Protein AF-0000000087537650 (afdb_homodimer)

Sequence (304 aa):
MKKISEYLFLWGIGGWIYYTLEILFRGFSHWSMFVLGGICMMFFSYQGQQVHWQDDFLLQVFRCSIFVTAAEFITGIIVNKWFALHVWDYSCMPFQLFGQICLPYTMLFTCLCAAGIYLSANILYLLYDEEKPQFLKKSILLNSKYKCYNEMMKKISEYLFLWGIGGWIYYTLEILFRGFSHWSMFVLGGICMMFFSYQGQQVHWQDDFLLQVFRCSIFVTAAEFITGIIVNKWFALHVWDYSCMPFQLFGQICLPYTMLFTCLCAAGIYLSANILYLLYDEEKPQFLKKSILLNSKYKCYNEM

Foldseek 3Di:
DLVVVLLVVQLQVQLVVQQVVCCVPVVHADSVSSNLSSVLLSVLLVVCVVVLLPDALVVSLVVSLVVSQVSQQVSCCVVCPVVVPCRDAQPVPPCDDNRRDHDVVSVVVSVVSSVSNVVSQVCCCPPVVGRHRDNPPVVVVVVVVVVVVVVD/DLVVVLLVVQLQVQLVVQQVVCCVPVVHADSVSSNLSSVLLSVLLVVCVVVLLPDALVVSLVVSLVVSQVSQQVSCCVVCPVVVPCRDAQPVPPCDDNRRDHDVVSVVVSVVSSVSNVVSQVCCCPPVVGRHRDNPDVVVVVVVVVVVVVVD

Structure (mmCIF, N/CA/C/O backbone):
data_AF-0000000087537650-model_v1
#
loop_
_entity.id
_entity.type
_entity.pdbx_description
1 polymer 'Predicted membrane protein'
#
loop_
_atom_site.group_PDB
_atom_site.id
_atom_site.type_symbol
_atom_site.label_atom_id
_atom_site.label_alt_id
_atom_site.label_comp_id
_atom_site.label_asym_id
_atom_site.label_entity_id
_atom_site.label_seq_id
_atom_site.pdbx_PDB_ins_code
_atom_site.Cartn_x
_atom_site.Cartn_y
_atom_site.Cartn_z
_atom_site.occupancy
_atom_site.B_iso_or_equiv
_atom_site.auth_seq_id
_atom_site.auth_comp_id
_atom_site.auth_asym_id
_atom_site.auth_atom_id
_atom_site.pdbx_PDB_model_num
ATOM 1 N N . MET A 1 1 ? -0.737 -27.344 5.203 1 55.16 1 MET A N 1
ATOM 2 C CA . MET A 1 1 ? 0.635 -27.406 5.699 1 55.16 1 MET A CA 1
ATOM 3 C C . MET A 1 1 ? 1.63 -27.094 4.59 1 55.16 1 MET A C 1
ATOM 5 O O . MET A 1 1 ? 2.582 -26.344 4.805 1 55.16 1 MET A O 1
ATOM 9 N N . LYS A 1 2 ? 1.318 -27.5 3.396 1 71.44 2 LYS A N 1
ATOM 10 C CA . LYS A 1 2 ? 2.234 -27.312 2.273 1 71.44 2 LYS A CA 1
ATOM 11 C C . LYS A 1 2 ? 2.258 -25.859 1.81 1 71.44 2 LYS A C 1
ATOM 13 O O . LYS A 1 2 ? 3.326 -25.297 1.547 1 71.44 2 LYS A O 1
ATOM 18 N N . LYS A 1 3 ? 1.171 -25.188 2.072 1 81.12 3 LYS A N 1
ATOM 19 C CA . LYS A 1 3 ? 1.066 -23.828 1.58 1 81.12 3 LYS A CA 1
ATOM 20 C C . LYS A 1 3 ? 1.827 -22.859 2.48 1 81.12 3 LYS A C 1
ATOM 22 O O . LYS A 1 3 ? 2.477 -21.922 1.996 1 81.12 3 LYS A O 1
ATOM 27 N N . ILE A 1 4 ? 1.845 -23.172 3.748 1 85.12 4 ILE A N 1
ATOM 28 C CA . ILE A 1 4 ? 2.535 -22.312 4.703 1 85.12 4 ILE A CA 1
ATOM 29 C C . ILE A 1 4 ? 4.043 -22.422 4.5 1 85.12 4 ILE A C 1
ATOM 31 O O . ILE A 1 4 ? 4.754 -21.406 4.512 1 85.12 4 ILE A O 1
ATOM 35 N N . SER A 1 5 ? 4.488 -23.609 4.305 1 89.62 5 SER A N 1
ATOM 36 C CA . SER A 1 5 ? 5.906 -23.828 4.055 1 89.62 5 SER A CA 1
ATOM 37 C C . SER A 1 5 ? 6.352 -23.141 2.768 1 89.62 5 SER A C 1
ATOM 39 O O . SER A 1 5 ? 7.434 -22.562 2.711 1 89.62 5 SER A O 1
ATOM 41 N N . GLU A 1 6 ? 5.531 -23.172 1.791 1 91.25 6 GLU A N 1
ATOM 42 C CA . GLU A 1 6 ? 5.816 -22.531 0.511 1 91.25 6 GLU A CA 1
ATOM 43 C C . GLU A 1 6 ? 5.961 -21.01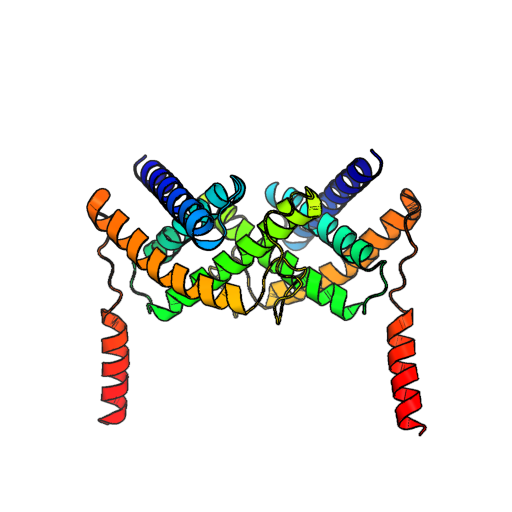6 0.672 1 91.25 6 GLU A C 1
ATOM 45 O O . GLU A 1 6 ? 6.922 -20.438 0.174 1 91.25 6 GLU A O 1
ATOM 50 N N . TYR A 1 7 ? 5.078 -20.484 1.446 1 90.31 7 TYR A N 1
ATOM 51 C CA . TYR A 1 7 ? 5.078 -19.031 1.592 1 90.31 7 TYR A CA 1
ATOM 52 C C . TYR A 1 7 ? 6.223 -18.562 2.486 1 90.31 7 TYR A C 1
ATOM 54 O O . TYR A 1 7 ? 6.836 -17.531 2.236 1 90.31 7 TYR A O 1
ATOM 62 N N . LEU A 1 8 ? 6.496 -19.375 3.449 1 93.31 8 LEU A N 1
ATOM 63 C CA . LEU A 1 8 ? 7.609 -19.031 4.328 1 93.31 8 LEU A CA 1
ATOM 64 C C . LEU A 1 8 ? 8.938 -19.109 3.582 1 93.31 8 LEU A C 1
ATOM 66 O O . LEU A 1 8 ? 9.812 -18.266 3.768 1 93.31 8 LEU A O 1
ATOM 70 N N . PHE A 1 9 ? 9.031 -20.125 2.801 1 96.25 9 PHE A N 1
ATOM 71 C CA . PHE A 1 9 ? 10.234 -20.281 1.998 1 96.25 9 PHE A CA 1
ATOM 72 C C . PHE A 1 9 ? 10.391 -19.141 1.013 1 96.25 9 PHE A C 1
ATOM 74 O O . PHE A 1 9 ? 11.469 -18.547 0.892 1 96.25 9 PHE A O 1
ATOM 81 N N . LEU A 1 10 ? 9.367 -18.781 0.365 1 96.69 10 LEU A N 1
ATOM 82 C CA . LEU A 1 10 ? 9.391 -17.688 -0.6 1 96.69 10 LEU A CA 1
ATOM 83 C C . LEU A 1 10 ? 9.672 -16.359 0.093 1 96.69 10 LEU A C 1
ATOM 85 O O . LEU A 1 10 ? 10.398 -15.516 -0.443 1 96.69 10 LEU A O 1
ATOM 89 N N . TRP A 1 11 ? 9.094 -16.219 1.253 1 97.56 11 TRP A N 1
ATOM 90 C CA . TRP A 1 11 ? 9.344 -15 2.025 1 97.56 11 TRP A CA 1
ATOM 91 C C . TRP A 1 11 ? 10.828 -14.867 2.363 1 97.56 11 TRP A C 1
ATOM 93 O O . TRP A 1 11 ? 11.414 -13.797 2.191 1 97.56 11 TRP A O 1
ATOM 103 N N . GLY A 1 12 ? 11.398 -15.953 2.758 1 98 12 GLY A N 1
ATOM 104 C CA . GLY A 1 12 ? 12.812 -15.953 3.088 1 98 12 GLY A CA 1
ATOM 105 C C . GLY A 1 12 ? 13.703 -15.672 1.894 1 98 12 GLY A C 1
ATOM 106 O O . GLY A 1 12 ? 14.609 -14.844 1.972 1 98 12 GLY A O 1
ATOM 107 N N . ILE A 1 13 ? 13.453 -16.266 0.805 1 97.69 13 ILE A N 1
ATOM 108 C CA . ILE A 1 13 ? 14.258 -16.109 -0.399 1 97.69 13 ILE A CA 1
ATOM 109 C C . ILE A 1 13 ? 14.109 -14.688 -0.948 1 97.69 13 ILE A C 1
ATOM 111 O O . ILE A 1 13 ? 15.102 -14.039 -1.291 1 97.69 13 ILE A O 1
ATOM 115 N N . GLY A 1 14 ? 12.891 -14.266 -1.013 1 98.31 14 GLY A N 1
ATOM 116 C CA . GLY A 1 14 ? 12.656 -12.914 -1.494 1 98.31 14 GLY A CA 1
ATOM 117 C C . GLY A 1 14 ? 13.312 -11.852 -0.639 1 98.31 14 GLY A C 1
ATOM 118 O O . GLY A 1 14 ? 13.906 -10.906 -1.163 1 98.31 14 GLY A O 1
ATOM 119 N N . GLY A 1 15 ? 13.141 -12.016 0.672 1 98.62 15 GLY A N 1
ATOM 120 C CA . GLY A 1 15 ? 13.805 -11.102 1.584 1 98.62 15 GLY A CA 1
ATOM 121 C C . GLY A 1 15 ? 15.32 -11.094 1.437 1 98.62 15 GLY A C 1
ATOM 122 O O . GLY A 1 15 ? 15.938 -10.031 1.382 1 98.62 15 GLY A O 1
ATOM 123 N N . TRP A 1 16 ? 15.867 -12.289 1.316 1 98.44 16 TRP A N 1
ATOM 124 C CA . TRP A 1 16 ? 17.312 -12.422 1.186 1 98.44 16 TRP A CA 1
ATOM 125 C C . TRP A 1 16 ? 17.812 -11.781 -0.104 1 98.44 16 TRP A C 1
ATOM 127 O O . TRP A 1 16 ? 18.812 -11.055 -0.099 1 98.44 16 TRP A O 1
ATOM 137 N N . ILE A 1 17 ? 17.156 -12.008 -1.123 1 98.06 17 ILE A N 1
ATOM 138 C CA . ILE A 1 17 ? 17.547 -11.469 -2.42 1 98.06 17 ILE A CA 1
ATOM 139 C C . ILE A 1 17 ? 17.484 -9.945 -2.385 1 98.06 17 ILE A C 1
ATOM 141 O O . ILE A 1 17 ? 18.438 -9.266 -2.775 1 98.06 17 ILE A O 1
ATOM 145 N N . TYR A 1 18 ? 16.391 -9.445 -1.894 1 98.25 18 TYR A N 1
ATOM 146 C CA . TYR A 1 18 ? 16.234 -7.996 -1.898 1 98.25 18 TYR A CA 1
ATOM 147 C C . TYR A 1 18 ? 17.266 -7.332 -0.982 1 98.25 18 TYR A C 1
ATOM 149 O O . TYR A 1 18 ? 17.859 -6.316 -1.342 1 98.25 18 TYR A O 1
ATOM 157 N N . TYR A 1 19 ? 17.438 -7.906 0.149 1 98.19 19 TYR A N 1
ATOM 158 C CA . TYR A 1 19 ? 18.422 -7.41 1.101 1 98.19 19 TYR A CA 1
ATOM 159 C C . TYR A 1 19 ? 19.812 -7.402 0.485 1 98.19 19 TYR A C 1
ATOM 161 O O . TYR A 1 19 ? 20.547 -6.414 0.602 1 98.19 19 TYR A O 1
ATOM 169 N N . THR A 1 20 ? 20.203 -8.398 -0.193 1 98 20 THR A N 1
ATOM 170 C CA . THR A 1 20 ? 21.5 -8.523 -0.838 1 98 20 THR A CA 1
ATOM 171 C C . THR A 1 20 ? 21.641 -7.52 -1.981 1 98 20 THR A C 1
ATOM 173 O O . THR A 1 20 ? 22.688 -6.906 -2.152 1 98 20 THR A O 1
ATOM 176 N N . LEU A 1 21 ? 20.578 -7.387 -2.754 1 96.94 21 LEU A N 1
ATOM 177 C CA . LEU A 1 21 ? 20.609 -6.41 -3.838 1 96.94 21 LEU A CA 1
ATOM 178 C C . LEU A 1 21 ? 20.875 -5.008 -3.303 1 96.94 21 LEU A C 1
ATOM 180 O O . LEU A 1 21 ? 21.609 -4.234 -3.914 1 96.94 21 LEU A O 1
ATOM 184 N N . GLU A 1 22 ? 20.234 -4.723 -2.174 1 96.88 22 GLU A N 1
ATOM 185 C CA . GLU A 1 22 ? 20.453 -3.418 -1.563 1 96.88 22 GLU A CA 1
ATOM 186 C C . GLU A 1 22 ? 21.922 -3.238 -1.16 1 96.88 22 GLU A C 1
ATOM 188 O O . GLU A 1 22 ? 22.516 -2.186 -1.405 1 96.88 22 GLU A O 1
ATOM 193 N N . ILE A 1 23 ? 22.5 -4.223 -0.6 1 97 23 ILE A N 1
ATOM 194 C CA . ILE A 1 23 ? 23.891 -4.16 -0.164 1 97 23 ILE A CA 1
ATOM 195 C C . ILE A 1 23 ? 24.812 -3.998 -1.377 1 97 23 ILE A C 1
ATOM 197 O O . ILE A 1 23 ? 25.75 -3.207 -1.347 1 97 23 ILE A O 1
ATOM 201 N N . LEU A 1 24 ? 24.547 -4.629 -2.381 1 96.06 24 LEU A N 1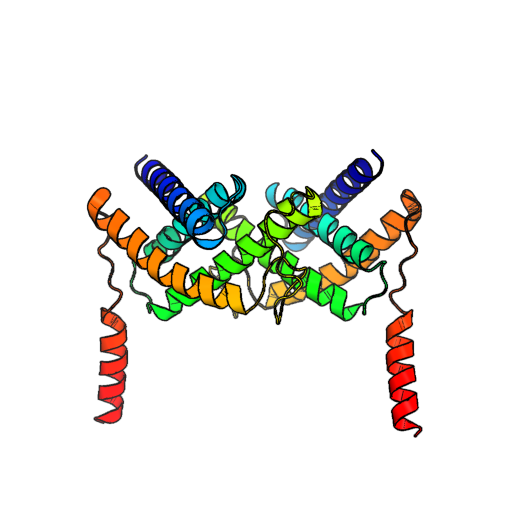
ATOM 202 C CA . LEU A 1 24 ? 25.375 -4.605 -3.578 1 96.06 24 LEU A CA 1
ATOM 203 C C . LEU A 1 24 ? 25.312 -3.25 -4.27 1 96.06 24 LEU A C 1
ATOM 205 O O . LEU A 1 24 ? 26.312 -2.746 -4.77 1 96.06 24 LEU A O 1
ATOM 209 N N . PHE A 1 25 ? 24.125 -2.629 -4.234 1 93.12 25 PHE A N 1
ATOM 210 C CA . PHE A 1 25 ? 23.938 -1.427 -5.039 1 93.12 25 PHE A CA 1
ATOM 211 C C . PHE A 1 25 ? 24.094 -0.174 -4.188 1 93.12 25 PHE A C 1
ATOM 213 O O . PHE A 1 25 ? 24.5 0.874 -4.684 1 93.12 25 PHE A O 1
ATOM 220 N N . ARG A 1 26 ? 23.75 -0.27 -2.891 1 91.31 26 ARG A N 1
ATOM 221 C CA . ARG A 1 26 ? 23.75 0.921 -2.049 1 91.31 26 ARG A CA 1
ATOM 222 C C . ARG A 1 26 ? 24.781 0.798 -0.934 1 91.31 26 ARG A C 1
ATOM 224 O O . ARG A 1 26 ? 25.125 1.79 -0.286 1 91.31 26 ARG A O 1
ATOM 231 N N . GLY A 1 27 ? 25.312 -0.41 -0.706 1 94.5 27 GLY A N 1
ATOM 232 C CA . GLY A 1 27 ? 26.328 -0.629 0.299 1 94.5 27 GLY A CA 1
ATOM 233 C C . GLY A 1 27 ? 25.766 -0.928 1.675 1 94.5 27 GLY A C 1
ATOM 234 O O . GLY A 1 27 ? 26.516 -1.259 2.6 1 94.5 27 GLY A O 1
ATOM 235 N N . PHE A 1 28 ? 24.484 -0.712 1.827 1 95.88 28 PHE A N 1
ATOM 236 C CA . PHE A 1 28 ? 23.844 -0.99 3.111 1 95.88 28 PHE A CA 1
ATOM 237 C C . PHE A 1 28 ? 22.375 -1.37 2.926 1 95.88 28 PHE A C 1
ATOM 239 O O . PHE A 1 28 ? 21.812 -1.151 1.855 1 95.88 28 PHE A O 1
ATOM 246 N N . SER A 1 29 ? 21.859 -2.064 3.992 1 96.12 29 SER A N 1
ATOM 247 C CA . SER A 1 29 ? 20.422 -2.338 4.016 1 96.12 29 SER A CA 1
ATOM 248 C C . SER A 1 29 ? 19.891 -2.377 5.445 1 96.12 29 SER A C 1
ATOM 250 O O . SER A 1 29 ? 20.656 -2.236 6.402 1 96.12 29 SER A O 1
ATOM 252 N N . HIS A 1 30 ? 18.641 -2.316 5.539 1 97.81 30 HIS A N 1
ATOM 253 C CA . HIS A 1 30 ? 17.922 -2.41 6.805 1 97.81 30 HIS A CA 1
ATOM 254 C C . HIS A 1 30 ? 17.031 -3.645 6.84 1 97.81 30 HIS A C 1
ATOM 256 O O . HIS A 1 30 ? 16.562 -4.109 5.797 1 97.81 30 HIS A O 1
ATOM 262 N N . TRP A 1 31 ? 16.781 -4.152 8.039 1 97.19 31 TRP A N 1
ATOM 263 C CA . TRP A 1 31 ? 16.031 -5.402 8.164 1 97.19 31 TRP A CA 1
ATOM 264 C C . TRP A 1 31 ? 14.625 -5.258 7.598 1 97.19 31 TRP A C 1
ATOM 266 O O . TRP A 1 31 ? 14.039 -6.227 7.105 1 97.19 31 TRP A O 1
ATOM 276 N N . SER A 1 32 ? 14.078 -4.121 7.57 1 97.81 32 SER A N 1
ATOM 277 C CA . SER A 1 32 ? 12.742 -3.896 7.016 1 97.81 32 SER A CA 1
ATOM 278 C C . SER A 1 32 ? 12.711 -4.203 5.52 1 97.81 32 SER A C 1
ATOM 280 O O . SER A 1 32 ? 11.664 -4.582 4.98 1 97.81 32 SER A O 1
ATOM 282 N N . MET A 1 33 ? 13.828 -4.113 4.875 1 98.19 33 MET A N 1
ATOM 283 C CA . MET A 1 33 ? 13.906 -4.41 3.447 1 98.19 33 MET A CA 1
ATOM 284 C C . MET A 1 33 ? 13.836 -5.914 3.199 1 98.19 33 MET A C 1
ATOM 286 O O . MET A 1 33 ? 13.312 -6.352 2.174 1 98.19 33 MET A O 1
ATOM 290 N N . PHE A 1 34 ? 14.344 -6.668 4.176 1 98.56 34 PHE A N 1
ATOM 291 C CA . PHE A 1 34 ? 14.188 -8.117 4.113 1 98.56 34 PHE A CA 1
ATOM 292 C C . PHE A 1 34 ? 12.719 -8.508 4.184 1 98.56 34 PHE A C 1
ATOM 294 O O . PHE A 1 34 ? 12.242 -9.312 3.379 1 98.56 34 PHE A O 1
ATOM 301 N N . VAL A 1 35 ? 12.023 -7.883 5.074 1 98.44 35 VAL A N 1
ATOM 302 C CA . VAL A 1 35 ? 10.609 -8.18 5.273 1 98.44 35 VAL A CA 1
ATOM 303 C C . VAL A 1 35 ? 9.82 -7.777 4.027 1 98.44 35 VAL A C 1
ATOM 305 O O . VAL A 1 35 ? 9.008 -8.562 3.521 1 98.44 35 VAL A O 1
ATOM 308 N N . LEU A 1 36 ? 10.086 -6.621 3.502 1 98.56 36 LEU A N 1
ATOM 309 C CA . LEU A 1 36 ? 9.383 -6.121 2.328 1 98.56 36 LEU A CA 1
ATOM 310 C C . LEU A 1 36 ? 9.656 -6.996 1.11 1 98.56 36 LEU A C 1
ATOM 312 O O . LEU A 1 36 ? 8.734 -7.348 0.371 1 98.56 36 LEU A O 1
ATOM 316 N N . GLY A 1 37 ? 10.953 -7.32 0.948 1 98.56 37 GLY A N 1
ATOM 317 C CA . GLY A 1 37 ? 11.305 -8.211 -0.149 1 98.56 37 GLY A CA 1
ATOM 318 C C . GLY A 1 37 ? 10.578 -9.539 -0.097 1 98.56 37 GLY A C 1
ATOM 319 O O . GLY A 1 37 ? 1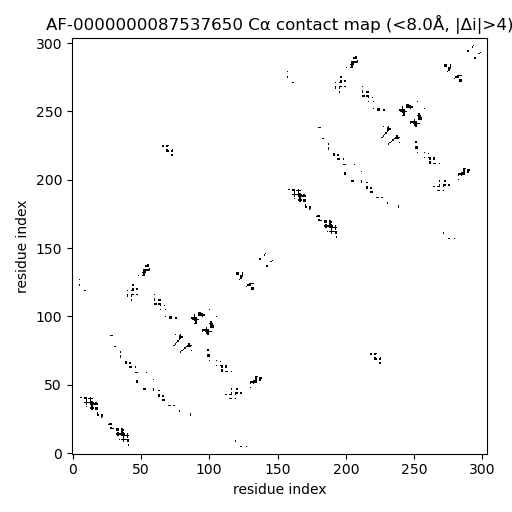0.133 -10.047 -1.126 1 98.56 37 GLY A O 1
ATOM 320 N N . GLY A 1 38 ? 10.477 -10.086 1.066 1 98.62 38 GLY A N 1
ATOM 321 C CA . GLY A 1 38 ? 9.75 -11.336 1.242 1 98.62 38 GLY A CA 1
ATOM 322 C C . GLY A 1 38 ? 8.281 -11.219 0.908 1 98.62 38 GLY A C 1
ATOM 323 O O . GLY A 1 38 ? 7.727 -12.07 0.204 1 98.62 38 GLY A O 1
ATOM 324 N N . ILE A 1 39 ? 7.641 -10.188 1.386 1 98.31 39 ILE A N 1
ATOM 325 C CA . ILE A 1 39 ? 6.223 -9.953 1.137 1 98.31 39 ILE A CA 1
ATOM 326 C C . ILE A 1 39 ? 5.98 -9.812 -0.365 1 98.31 39 ILE A C 1
ATOM 328 O O . ILE A 1 39 ? 4.996 -10.344 -0.891 1 98.31 39 ILE A O 1
ATOM 332 N N . CYS A 1 40 ? 6.871 -9.164 -1.057 1 98.62 40 CYS A N 1
ATOM 333 C CA . CYS A 1 40 ? 6.742 -8.992 -2.5 1 98.62 40 CYS A CA 1
ATOM 334 C C . CYS A 1 40 ? 6.863 -10.328 -3.225 1 98.62 40 CYS A C 1
ATOM 336 O O . CYS A 1 40 ? 6.074 -10.617 -4.121 1 98.62 40 CYS A O 1
ATOM 338 N N . MET A 1 41 ? 7.797 -11.117 -2.766 1 98.56 41 MET A N 1
ATOM 339 C CA . MET A 1 41 ? 7.977 -12.43 -3.381 1 98.56 41 MET A CA 1
ATOM 340 C C . MET A 1 41 ? 6.738 -13.297 -3.18 1 98.56 41 MET A C 1
ATOM 342 O O . MET A 1 41 ? 6.312 -14 -4.098 1 98.56 41 MET A O 1
ATOM 346 N N . MET A 1 42 ? 6.227 -13.188 -2.045 1 97.69 42 MET A N 1
ATOM 347 C CA . MET A 1 42 ? 5 -13.93 -1.768 1 97.69 42 MET A CA 1
ATOM 348 C C . MET A 1 42 ? 3.873 -13.484 -2.695 1 97.69 42 MET A C 1
ATOM 350 O O . MET A 1 42 ? 3.1 -14.312 -3.18 1 97.69 42 MET A O 1
ATOM 354 N N . PHE A 1 43 ? 3.791 -12.234 -2.955 1 98.31 43 PHE A N 1
ATOM 355 C CA . PHE A 1 43 ? 2.738 -11.734 -3.828 1 98.31 43 PHE A CA 1
ATOM 356 C C . PHE A 1 43 ? 2.951 -12.203 -5.262 1 98.31 43 PHE A C 1
ATOM 358 O O . PHE A 1 43 ? 1.987 -12.508 -5.973 1 98.31 43 PHE A O 1
ATOM 365 N N . PHE A 1 44 ? 4.207 -12.234 -5.688 1 98.12 44 PHE A N 1
ATOM 366 C CA . PHE A 1 44 ? 4.496 -12.711 -7.035 1 98.12 44 PHE A CA 1
ATOM 367 C C . PHE A 1 44 ? 3.932 -14.109 -7.242 1 98.12 44 PHE A C 1
ATOM 369 O O . PHE A 1 44 ? 3.256 -14.375 -8.242 1 98.12 44 PHE A O 1
ATOM 376 N N . SER A 1 45 ? 4.254 -14.93 -6.293 1 96.19 45 SER A N 1
ATOM 377 C CA . SER A 1 45 ? 3.803 -16.312 -6.398 1 96.19 45 SER A CA 1
ATOM 378 C C . SER A 1 45 ? 2.285 -16.422 -6.285 1 96.19 45 SER A C 1
ATOM 380 O O . SER A 1 45 ? 1.648 -17.172 -7.027 1 96.19 45 SER A O 1
ATOM 382 N N . TYR A 1 46 ? 1.733 -15.68 -5.406 1 95.19 46 TYR A N 1
ATOM 383 C CA . TYR A 1 46 ? 0.299 -15.742 -5.145 1 95.19 46 TYR A CA 1
ATOM 384 C C . TYR A 1 46 ? -0.496 -15.336 -6.383 1 95.19 46 TYR A C 1
ATOM 386 O O . TYR A 1 46 ? -1.402 -16.062 -6.805 1 95.19 46 TYR A O 1
ATOM 394 N N . GLN A 1 47 ? -0.173 -14.156 -6.93 1 96.12 47 GLN A N 1
ATOM 395 C CA . GLN A 1 47 ? -0.942 -13.656 -8.062 1 96.12 47 GLN A CA 1
ATOM 396 C C . GLN A 1 47 ? -0.804 -14.578 -9.273 1 96.12 47 GLN A C 1
ATOM 398 O O . GLN A 1 47 ? -1.747 -14.742 -10.047 1 96.12 47 GLN A O 1
ATOM 403 N N . GLY A 1 48 ? 0.37 -15.203 -9.461 1 95 48 GLY A N 1
ATOM 404 C CA . GLY A 1 48 ? 0.57 -16.156 -10.539 1 95 48 GLY A CA 1
ATOM 405 C C . GLY A 1 48 ? -0.267 -17.406 -10.391 1 95 48 GLY A C 1
ATOM 406 O O . GLY A 1 48 ? -0.879 -17.875 -11.352 1 95 48 GLY A O 1
ATOM 407 N N . GLN A 1 49 ? -0.268 -17.891 -9.18 1 93.81 49 GLN A N 1
ATOM 408 C CA . GLN A 1 49 ? -1.027 -19.094 -8.906 1 93.81 49 GLN A CA 1
ATOM 409 C C . GLN A 1 49 ? -2.523 -18.859 -9.094 1 93.81 49 GLN A C 1
ATOM 411 O O . GLN A 1 49 ? -3.244 -19.75 -9.547 1 93.81 49 GLN A O 1
ATOM 416 N N . GLN A 1 50 ? -2.963 -17.703 -8.758 1 91.88 50 GLN A N 1
ATOM 417 C CA . GLN A 1 50 ? -4.383 -17.375 -8.867 1 91.88 50 GLN A CA 1
ATOM 418 C C . GLN A 1 50 ? -4.855 -17.453 -10.312 1 91.88 50 GLN A C 1
ATOM 420 O O . GLN A 1 50 ? -6.027 -17.719 -10.578 1 91.88 50 GLN A O 1
ATOM 425 N N . VAL A 1 51 ? -3.992 -17.266 -11.266 1 91.88 51 VAL A N 1
ATOM 426 C CA . VAL A 1 51 ? -4.367 -17.281 -12.672 1 91.88 51 VAL A CA 1
ATOM 427 C C . VAL A 1 51 ? -3.729 -18.484 -13.359 1 91.88 51 VAL A C 1
ATOM 429 O O . VAL A 1 51 ? -3.637 -18.531 -14.594 1 91.88 51 VAL A O 1
ATOM 432 N N . HIS A 1 52 ? -3.271 -19.391 -12.539 1 92.88 52 HIS A N 1
ATOM 433 C CA . HIS A 1 52 ? -2.652 -20.625 -13.016 1 92.88 52 HIS A CA 1
ATOM 434 C C . HIS A 1 52 ? -1.519 -20.328 -13.992 1 92.88 52 HIS A C 1
ATOM 436 O O . HIS A 1 52 ? -1.326 -21.062 -14.961 1 92.88 52 HIS A O 1
ATOM 442 N N . TRP A 1 53 ? -0.918 -19.141 -13.836 1 93 53 TRP A N 1
ATOM 443 C CA . TRP A 1 53 ? 0.219 -18.672 -14.625 1 93 53 TRP A CA 1
ATOM 444 C C . TRP A 1 53 ? -0.153 -18.562 -16.094 1 93 53 TRP A C 1
ATOM 446 O O . TRP A 1 53 ? 0.704 -18.703 -16.969 1 93 53 TRP A O 1
ATOM 456 N N . GLN A 1 54 ? -1.424 -18.25 -16.359 1 92.06 54 GLN A N 1
ATOM 457 C CA . GLN A 1 54 ? -1.894 -18.266 -17.734 1 92.06 54 GLN A CA 1
ATOM 458 C C . GLN A 1 54 ? -2.07 -16.844 -18.281 1 92.06 54 GLN A C 1
ATOM 460 O O . GLN A 1 54 ? -2.176 -16.641 -19.484 1 92.06 54 GLN A O 1
ATOM 465 N N . ASP A 1 55 ? -2.115 -15.883 -17.375 1 93.69 55 ASP A N 1
ATOM 466 C CA . ASP A 1 55 ? -2.26 -14.5 -17.844 1 93.69 55 ASP A CA 1
ATOM 467 C C . ASP A 1 55 ? -1.019 -14.047 -18.609 1 93.69 55 ASP A C 1
ATOM 469 O O . ASP A 1 55 ? 0.07 -14.594 -18.422 1 93.69 55 ASP A O 1
ATOM 473 N N . ASP A 1 56 ? -1.249 -12.992 -19.453 1 94.81 56 ASP A N 1
ATOM 474 C CA . ASP A 1 56 ? -0.123 -12.359 -20.125 1 94.81 56 ASP A CA 1
ATOM 475 C C . ASP A 1 56 ? 0.962 -11.953 -19.125 1 94.81 56 ASP A C 1
ATOM 477 O O . ASP A 1 56 ? 0.661 -11.438 -18.062 1 94.81 56 ASP A O 1
ATOM 481 N N . PHE A 1 57 ? 2.178 -12.266 -19.562 1 95.56 57 PHE A N 1
ATOM 482 C CA . PHE A 1 57 ? 3.301 -12.008 -18.672 1 95.56 57 PHE A CA 1
ATOM 483 C C . PHE A 1 57 ? 3.377 -10.531 -18.312 1 95.56 57 PHE A C 1
ATOM 485 O O . PHE A 1 57 ? 3.605 -10.18 -17.156 1 95.56 57 PHE A O 1
ATOM 492 N N . LEU A 1 58 ? 3.16 -9.68 -19.312 1 96.19 58 LEU A N 1
ATOM 493 C CA . LEU A 1 58 ? 3.24 -8.242 -19.078 1 96.19 58 LEU A CA 1
ATOM 494 C C . LEU A 1 58 ? 2.139 -7.793 -18.125 1 96.19 58 LEU A C 1
ATOM 496 O O . LEU A 1 58 ? 2.338 -6.863 -17.328 1 96.19 58 LEU A O 1
ATOM 500 N N . LEU A 1 59 ? 1.004 -8.438 -18.188 1 95.81 59 LEU A N 1
ATOM 501 C CA . LEU A 1 59 ? -0.084 -8.109 -17.266 1 95.81 59 LEU A CA 1
ATOM 502 C C . LEU A 1 59 ? 0.28 -8.492 -15.844 1 95.81 59 LEU A C 1
ATOM 504 O O . LEU A 1 59 ? -0.037 -7.762 -14.898 1 95.81 59 LEU A O 1
ATOM 508 N N . GLN A 1 60 ? 0.917 -9.633 -15.742 1 96.81 60 GLN A N 1
ATOM 509 C CA . GLN A 1 60 ? 1.363 -10.062 -14.422 1 96.81 60 GLN A CA 1
ATOM 510 C C . GLN A 1 60 ? 2.414 -9.109 -13.859 1 96.81 60 GLN A C 1
ATOM 512 O O . GLN A 1 60 ? 2.389 -8.773 -12.672 1 96.81 60 GLN A O 1
ATOM 517 N N . VAL A 1 61 ? 3.266 -8.656 -14.766 1 98.31 61 VAL A N 1
ATOM 518 C CA . VAL A 1 61 ? 4.293 -7.707 -14.352 1 98.31 61 VAL A CA 1
ATOM 519 C C . VAL A 1 61 ? 3.639 -6.406 -13.891 1 98.31 61 VAL A C 1
ATOM 521 O O . VAL A 1 61 ? 4.035 -5.832 -12.875 1 98.31 61 VAL A O 1
ATOM 524 N N . PHE A 1 62 ? 2.67 -5.996 -14.547 1 97.56 62 PHE A N 1
ATOM 525 C CA . PHE A 1 62 ? 1.965 -4.766 -14.203 1 97.56 62 PHE A CA 1
ATOM 526 C C . PHE A 1 62 ? 1.275 -4.902 -12.844 1 97.56 62 PHE A C 1
ATOM 528 O O . PHE A 1 62 ? 1.353 -3.998 -12.016 1 97.56 62 PHE A O 1
ATOM 535 N N . ARG A 1 63 ? 0.632 -5.992 -12.578 1 96.62 63 ARG A N 1
ATOM 536 C CA . ARG A 1 63 ? -0.031 -6.246 -11.305 1 96.62 63 ARG A CA 1
ATOM 537 C C . ARG A 1 63 ? 0.974 -6.254 -10.156 1 96.62 63 ARG A C 1
ATOM 539 O O . ARG A 1 63 ? 0.727 -5.66 -9.102 1 96.62 63 ARG A O 1
ATOM 546 N N . CYS A 1 64 ? 2.059 -6.871 -10.422 1 98.56 64 CYS A N 1
ATOM 547 C CA . CYS A 1 64 ? 3.088 -6.969 -9.391 1 98.56 64 CYS A CA 1
ATOM 548 C C . CYS A 1 64 ? 3.74 -5.617 -9.141 1 98.56 64 CYS A C 1
ATOM 550 O O . CYS A 1 64 ? 4.078 -5.285 -8.008 1 98.56 64 CYS A O 1
ATOM 552 N N . SER A 1 65 ? 3.883 -4.832 -10.195 1 98.62 65 SER A N 1
ATOM 553 C CA . SER A 1 65 ? 4.465 -3.502 -10.039 1 98.62 65 SER A CA 1
ATOM 554 C C . SER A 1 65 ? 3.584 -2.604 -9.18 1 98.62 65 SER A C 1
ATOM 556 O O . SER A 1 65 ? 4.086 -1.828 -8.367 1 98.62 65 SER A O 1
ATOM 558 N N . ILE A 1 66 ? 2.316 -2.703 -9.375 1 97.94 66 ILE A N 1
ATOM 559 C CA . ILE A 1 66 ? 1.378 -1.923 -8.578 1 97.94 66 ILE A CA 1
ATOM 560 C C . ILE A 1 66 ? 1.496 -2.32 -7.105 1 97.94 66 ILE A C 1
ATOM 562 O O . ILE A 1 66 ? 1.565 -1.458 -6.227 1 97.94 66 ILE A O 1
ATOM 566 N N . PHE A 1 67 ? 1.565 -3.596 -6.887 1 98.62 67 PHE A N 1
ATOM 567 C CA . PHE A 1 67 ? 1.67 -4.09 -5.52 1 98.62 67 PHE A CA 1
ATOM 568 C C . PHE A 1 67 ? 2.971 -3.625 -4.875 1 98.62 67 PHE A C 1
ATOM 570 O O . PHE A 1 67 ? 2.965 -3.127 -3.746 1 98.62 67 PHE A O 1
ATOM 577 N N . VAL A 1 68 ? 4.043 -3.822 -5.582 1 98.81 68 VAL A N 1
ATOM 578 C CA . VAL A 1 68 ? 5.363 -3.492 -5.051 1 98.81 68 VAL A CA 1
ATOM 579 C C . VAL A 1 68 ? 5.445 -1.996 -4.762 1 98.81 68 VAL A C 1
ATOM 581 O O . VAL A 1 68 ? 5.957 -1.587 -3.715 1 98.81 68 VAL A O 1
ATOM 584 N N . THR A 1 69 ? 4.93 -1.167 -5.66 1 98.62 69 THR A N 1
ATOM 585 C CA . THR A 1 69 ? 4.961 0.279 -5.469 1 98.62 69 THR A CA 1
ATOM 586 C C . THR A 1 69 ? 4.109 0.686 -4.27 1 98.62 69 THR A C 1
ATOM 588 O O . THR A 1 69 ? 4.539 1.493 -3.443 1 98.62 69 THR A O 1
ATOM 591 N N . ALA A 1 70 ? 2.957 0.1 -4.176 1 98.44 70 ALA A N 1
ATOM 592 C CA . ALA A 1 70 ? 2.082 0.378 -3.037 1 98.44 70 ALA A CA 1
ATOM 593 C C . ALA A 1 70 ? 2.736 -0.047 -1.726 1 98.44 70 ALA A C 1
ATOM 595 O O . ALA A 1 70 ? 2.711 0.697 -0.743 1 98.44 70 ALA A O 1
ATOM 596 N N . ALA A 1 71 ? 3.291 -1.225 -1.721 1 98.62 71 ALA A N 1
ATOM 597 C CA . ALA A 1 71 ? 3.939 -1.751 -0.522 1 98.62 71 ALA A CA 1
ATOM 598 C C . ALA A 1 71 ? 5.129 -0.884 -0.118 1 98.62 71 ALA A C 1
ATOM 600 O O . ALA A 1 71 ? 5.348 -0.636 1.07 1 98.62 71 ALA A O 1
ATOM 601 N N . GLU A 1 72 ? 5.875 -0.484 -1.146 1 98.38 72 GLU A N 1
ATOM 602 C CA . GLU A 1 72 ? 7 0.409 -0.89 1 98.38 72 GLU A CA 1
ATOM 603 C C . GLU A 1 72 ? 6.531 1.728 -0.281 1 98.38 72 GLU A C 1
ATOM 605 O O . GLU A 1 72 ? 7.125 2.217 0.684 1 98.38 72 GLU A O 1
ATOM 610 N N . PHE A 1 73 ? 5.52 2.225 -0.834 1 98.56 73 PHE A N 1
ATOM 611 C CA . PHE A 1 73 ? 5.008 3.506 -0.363 1 98.56 73 PHE A CA 1
ATOM 612 C C . PHE A 1 73 ? 4.539 3.402 1.084 1 98.56 73 PHE A C 1
ATOM 614 O O . PHE A 1 73 ? 4.922 4.219 1.924 1 98.56 73 PHE A O 1
ATOM 621 N N . ILE A 1 74 ? 3.771 2.383 1.41 1 98.19 74 ILE A N 1
ATOM 622 C CA . ILE A 1 74 ? 3.24 2.188 2.754 1 98.19 74 ILE A CA 1
ATOM 623 C C . ILE A 1 74 ? 4.387 1.938 3.73 1 98.19 74 ILE A C 1
ATOM 625 O O . ILE A 1 74 ? 4.434 2.537 4.809 1 98.19 74 ILE A O 1
ATOM 629 N N . THR A 1 75 ? 5.297 1.11 3.338 1 98.19 75 THR A N 1
ATOM 630 C CA . THR A 1 75 ? 6.438 0.816 4.195 1 98.19 75 THR A CA 1
ATOM 631 C C . THR A 1 75 ? 7.266 2.074 4.441 1 98.19 75 THR A C 1
ATOM 633 O O . THR A 1 75 ? 7.723 2.312 5.562 1 98.19 75 THR A O 1
ATOM 636 N N . GLY A 1 76 ? 7.434 2.871 3.406 1 98.19 76 GLY A N 1
ATOM 637 C CA . GLY A 1 76 ? 8.18 4.113 3.539 1 98.19 76 GLY A CA 1
ATOM 638 C C . GLY A 1 76 ? 7.547 5.094 4.508 1 98.19 76 GLY A C 1
ATOM 639 O O . GLY A 1 76 ? 8.242 5.715 5.312 1 98.19 76 GLY A O 1
ATOM 640 N N . ILE A 1 77 ? 6.254 5.203 4.43 1 97.38 77 ILE A N 1
ATOM 641 C CA . ILE A 1 77 ? 5.559 6.105 5.34 1 97.38 77 ILE A CA 1
ATOM 642 C C . ILE A 1 77 ? 5.73 5.617 6.777 1 97.38 77 ILE A C 1
ATOM 644 O O . ILE A 1 77 ? 6.023 6.406 7.68 1 97.38 77 ILE A O 1
ATOM 648 N N . ILE A 1 78 ? 5.633 4.324 7.004 1 96.25 78 ILE A N 1
ATOM 649 C CA . ILE A 1 78 ? 5.699 3.764 8.352 1 96.25 78 ILE A CA 1
ATOM 650 C C . ILE A 1 78 ? 7.137 3.803 8.859 1 96.25 78 ILE A C 1
ATOM 652 O O . ILE A 1 78 ? 7.418 4.391 9.906 1 96.25 78 ILE A O 1
ATOM 656 N N . VAL A 1 79 ? 8.039 3.33 8.109 1 97.44 79 VAL A N 1
ATOM 657 C CA . VAL A 1 79 ? 9.414 3.121 8.555 1 97.44 79 VAL A CA 1
ATOM 658 C C . VAL A 1 79 ? 10.172 4.441 8.516 1 97.44 79 VAL A C 1
ATOM 660 O O . VAL A 1 79 ? 10.836 4.812 9.492 1 97.44 79 VAL A O 1
ATOM 663 N N . ASN A 1 80 ? 10.047 5.234 7.441 1 97.38 80 ASN A N 1
ATOM 664 C CA . ASN A 1 80 ? 10.883 6.414 7.254 1 97.38 80 ASN A CA 1
ATOM 665 C C . ASN A 1 80 ? 10.25 7.656 7.879 1 97.38 80 ASN A C 1
ATOM 667 O O . ASN A 1 80 ? 10.945 8.508 8.43 1 97.38 80 ASN A O 1
ATOM 671 N N . LYS A 1 81 ? 8.961 7.727 7.758 1 94.62 81 LYS A N 1
ATOM 672 C CA . LYS A 1 81 ? 8.336 8.977 8.164 1 94.62 81 LYS A CA 1
ATOM 673 C C . LYS A 1 81 ? 7.805 8.883 9.594 1 94.62 81 LYS A C 1
ATOM 675 O O . LYS A 1 81 ? 8.055 9.773 10.414 1 94.62 81 LYS A O 1
ATOM 680 N N . TRP A 1 82 ? 7.156 7.816 9.93 1 93.81 82 TRP A N 1
ATOM 681 C CA . TRP A 1 82 ? 6.582 7.691 11.266 1 93.81 82 TRP A CA 1
ATOM 682 C C . TRP A 1 82 ? 7.645 7.285 12.281 1 93.81 82 TRP A C 1
ATOM 684 O O . TRP A 1 82 ? 7.719 7.855 13.375 1 93.81 82 TRP A O 1
ATOM 694 N N . PHE A 1 83 ? 8.477 6.293 11.93 1 95.12 83 PHE A N 1
ATOM 695 C CA . PHE A 1 83 ? 9.484 5.812 12.859 1 95.12 83 PHE A CA 1
ATOM 696 C C . PHE A 1 83 ? 10.805 6.559 12.664 1 95.12 83 PHE A C 1
ATOM 698 O O . PHE A 1 83 ? 11.766 6.336 13.398 1 95.12 83 PHE A O 1
ATOM 705 N N . ALA A 1 84 ? 10.898 7.395 11.656 1 94.75 84 ALA A N 1
ATOM 706 C CA . ALA A 1 84 ? 12.031 8.281 11.383 1 94.75 84 ALA A CA 1
ATOM 707 C C . ALA A 1 84 ? 13.32 7.484 11.219 1 94.75 84 ALA A C 1
ATOM 709 O O . ALA A 1 84 ? 14.367 7.875 11.742 1 94.75 84 ALA A O 1
ATOM 710 N N . LEU A 1 85 ? 13.258 6.348 10.516 1 95.25 85 LEU A N 1
ATOM 711 C CA . LEU A 1 85 ? 14.438 5.508 10.336 1 95.25 85 LEU A CA 1
ATOM 712 C C . LEU A 1 85 ? 15.195 5.902 9.07 1 95.25 85 LEU A C 1
ATOM 714 O O . LEU A 1 85 ? 16.375 5.555 8.906 1 95.25 85 LEU A O 1
ATOM 718 N N . HIS A 1 86 ? 14.555 6.559 8.172 1 95.69 86 HIS A N 1
ATOM 719 C CA . HIS A 1 86 ? 15.164 7.117 6.973 1 95.69 86 HIS A CA 1
ATOM 720 C C . HIS A 1 86 ? 15.984 6.066 6.23 1 95.69 86 HIS A C 1
ATOM 722 O O . HIS A 1 86 ? 17.141 6.305 5.887 1 95.69 86 HIS A O 1
ATOM 728 N N . VAL A 1 87 ? 15.43 4.922 6.023 1 96.62 87 VAL A N 1
ATOM 729 C CA . VAL A 1 87 ? 16.078 3.793 5.367 1 96.62 87 VAL A CA 1
ATOM 730 C C . VAL A 1 87 ? 16.375 4.141 3.908 1 96.62 87 VAL A C 1
ATOM 732 O O . VAL A 1 87 ? 17.406 3.762 3.367 1 96.62 87 VAL A O 1
ATOM 735 N N . TRP A 1 88 ? 15.492 4.809 3.217 1 96.06 88 TRP A N 1
ATOM 736 C CA . TRP A 1 88 ? 15.711 5.348 1.88 1 96.06 88 TRP A CA 1
ATOM 737 C C . TRP A 1 88 ? 15.016 6.695 1.717 1 96.06 88 TRP A C 1
ATOM 739 O O . TRP A 1 88 ? 14.164 7.062 2.531 1 96.06 88 TRP A O 1
ATOM 749 N N . ASP A 1 89 ? 15.461 7.453 0.725 1 96.81 89 ASP A N 1
ATOM 750 C CA . ASP A 1 89 ? 14.891 8.773 0.457 1 96.81 89 ASP A CA 1
ATOM 751 C C . ASP A 1 89 ? 15.023 9.133 -1.02 1 96.81 89 ASP A C 1
ATOM 753 O O . ASP A 1 89 ? 16.141 9.336 -1.52 1 96.81 89 ASP A O 1
ATOM 757 N N . TYR A 1 90 ? 13.812 9.344 -1.634 1 97.12 90 TYR A N 1
ATOM 758 C CA . TYR A 1 90 ? 13.805 9.641 -3.061 1 97.12 90 TYR A CA 1
ATOM 759 C C . TYR A 1 90 ? 13.414 11.094 -3.311 1 97.12 90 TYR A C 1
ATOM 761 O O . TYR A 1 90 ? 12.953 11.438 -4.402 1 97.12 90 TYR A O 1
ATOM 769 N N . SER A 1 91 ? 13.578 11.938 -2.371 1 95.19 91 SER A N 1
ATOM 770 C CA . SER A 1 91 ? 13.109 13.32 -2.432 1 95.19 91 SER A CA 1
ATOM 771 C C . SER A 1 91 ? 13.766 14.078 -3.582 1 95.19 91 SER A C 1
ATOM 773 O O . SER A 1 91 ? 13.188 15.016 -4.129 1 95.19 91 SER A O 1
ATOM 775 N N . CYS A 1 92 ? 14.93 13.688 -4.035 1 96.31 92 CYS A N 1
ATOM 776 C CA . CYS A 1 92 ? 15.648 14.391 -5.09 1 96.31 92 CYS A CA 1
ATOM 777 C C . CYS A 1 92 ? 15.43 13.727 -6.441 1 96.31 92 CYS A C 1
ATOM 779 O O . CYS A 1 92 ? 16.062 14.086 -7.43 1 96.31 92 CYS A O 1
ATOM 781 N N . MET A 1 93 ? 14.633 12.727 -6.535 1 96.69 93 MET A N 1
ATOM 782 C CA . MET A 1 93 ? 14.344 12 -7.77 1 96.69 93 MET A CA 1
ATOM 783 C C . MET A 1 93 ? 13.109 12.578 -8.461 1 96.69 93 MET A C 1
ATOM 785 O O . MET A 1 93 ? 12.258 13.18 -7.812 1 96.69 93 MET A O 1
ATOM 789 N N . PRO A 1 94 ? 13.031 12.484 -9.719 1 96.5 94 PRO A N 1
ATOM 790 C CA . PRO A 1 94 ? 11.867 13.023 -10.422 1 96.5 94 PRO A CA 1
ATOM 791 C C . PRO A 1 94 ? 10.594 12.227 -10.141 1 96.5 94 PRO A C 1
ATOM 793 O O . PRO A 1 94 ? 10.648 11 -9.977 1 96.5 94 PRO A O 1
ATOM 796 N N . PHE A 1 95 ? 9.438 12.93 -10.125 1 95.88 95 PHE A N 1
ATOM 797 C CA . PHE A 1 95 ? 8.117 12.344 -9.938 1 95.88 95 PHE A CA 1
ATOM 798 C C . PHE A 1 95 ? 8.078 11.484 -8.68 1 95.88 95 PHE A C 1
ATOM 800 O O . PHE A 1 95 ? 7.668 10.328 -8.727 1 95.88 95 PHE A O 1
ATOM 807 N N . GLN A 1 96 ? 8.508 12.078 -7.609 1 96.38 96 GLN A N 1
ATOM 808 C CA . GLN A 1 96 ? 8.531 11.367 -6.336 1 96.38 96 GLN A CA 1
ATOM 809 C C . GLN A 1 96 ? 7.309 11.711 -5.488 1 96.38 96 GLN A C 1
ATOM 811 O O . GLN A 1 96 ? 6.664 12.742 -5.711 1 96.38 96 GLN A O 1
ATOM 816 N N . LEU A 1 97 ? 6.891 10.836 -4.645 1 94.19 97 LEU A N 1
ATOM 817 C CA . LEU A 1 97 ? 5.816 11.039 -3.68 1 94.19 97 LEU A CA 1
ATOM 818 C C . LEU A 1 97 ? 6.332 10.898 -2.25 1 94.19 97 LEU A C 1
ATOM 820 O O . LEU A 1 97 ? 6.652 9.789 -1.811 1 94.19 97 LEU A O 1
ATOM 824 N N . PHE A 1 98 ? 6.453 11.969 -1.5 1 93.81 98 PHE A N 1
ATOM 825 C CA . PHE A 1 98 ? 6.922 12.07 -0.123 1 93.81 98 PHE A CA 1
ATOM 826 C C . PHE A 1 98 ? 8.32 11.477 0.021 1 93.81 98 PHE A C 1
ATOM 828 O O . PHE A 1 98 ? 8.68 10.984 1.09 1 93.81 98 PHE A O 1
ATOM 835 N N . GLY A 1 99 ? 8.969 11.414 -1.093 1 96.44 99 GLY A N 1
ATOM 836 C CA . GLY A 1 99 ? 10.32 10.867 -1.066 1 96.44 99 GLY A CA 1
ATOM 837 C C . GLY A 1 99 ? 10.344 9.367 -0.834 1 96.44 99 GLY A C 1
ATOM 838 O O . GLY A 1 99 ? 11.398 8.797 -0.527 1 96.44 99 GLY A O 1
ATOM 839 N N . GLN A 1 100 ? 9.188 8.734 -0.935 1 97.75 100 GLN A N 1
ATOM 840 C CA . GLN A 1 100 ? 9.141 7.32 -0.57 1 97.75 100 GLN A CA 1
ATOM 841 C C . GLN A 1 100 ? 9.047 6.438 -1.81 1 97.75 100 GLN A C 1
ATOM 843 O O . GLN A 1 100 ? 9.453 5.273 -1.783 1 97.75 100 GLN A O 1
ATOM 848 N N . ILE A 1 101 ? 8.461 6.98 -2.846 1 98.25 101 ILE A N 1
ATOM 849 C CA . ILE A 1 101 ? 8.477 6.324 -4.148 1 98.25 101 ILE A CA 1
ATOM 850 C C . ILE A 1 101 ? 8.781 7.348 -5.238 1 98.25 101 ILE A C 1
ATOM 852 O O . ILE A 1 101 ? 8.609 8.547 -5.035 1 98.25 101 ILE A O 1
ATOM 856 N N . CYS A 1 102 ? 9.336 6.918 -6.289 1 97.5 102 CYS A N 1
ATOM 857 C CA . CYS A 1 102 ? 9.625 7.766 -7.438 1 97.5 102 CYS A CA 1
ATOM 858 C C . CYS A 1 102 ? 9.562 6.969 -8.734 1 97.5 102 CYS A C 1
ATOM 860 O O . CYS A 1 102 ? 9.578 5.738 -8.711 1 97.5 102 CYS A O 1
ATOM 862 N N . LEU A 1 103 ? 9.445 7.668 -9.852 1 97.62 103 LEU A N 1
ATOM 863 C CA . LEU A 1 103 ? 9.227 7.012 -11.133 1 97.62 103 LEU A CA 1
ATOM 864 C C . LEU A 1 103 ? 10.445 6.188 -11.531 1 97.62 103 LEU A C 1
ATOM 866 O O . LEU A 1 103 ? 10.312 5.031 -11.938 1 97.62 103 LEU A O 1
ATOM 870 N N . PRO A 1 104 ? 11.68 6.664 -11.414 1 97.69 104 PRO A N 1
ATOM 871 C CA . PRO A 1 104 ? 12.844 5.863 -11.82 1 97.69 104 PRO A CA 1
ATOM 872 C C . PRO A 1 104 ? 12.93 4.535 -11.07 1 97.69 104 PRO A C 1
ATOM 874 O O . PRO A 1 104 ? 13.18 3.494 -11.68 1 97.69 104 PRO A O 1
ATOM 877 N N . TYR A 1 105 ? 12.648 4.555 -9.812 1 97.12 105 TYR A N 1
ATOM 878 C CA . TYR A 1 105 ? 12.781 3.32 -9.047 1 97.12 105 TYR A CA 1
ATOM 879 C C . TYR A 1 105 ? 11.578 2.418 -9.25 1 97.12 105 TYR A C 1
ATOM 881 O O . TYR A 1 105 ? 11.688 1.192 -9.164 1 97.12 105 TYR A O 1
ATOM 889 N N . THR A 1 106 ? 10.438 3.012 -9.5 1 98.25 106 THR A N 1
ATOM 890 C CA . THR A 1 106 ? 9.297 2.193 -9.898 1 98.25 106 THR A CA 1
ATOM 891 C C . THR A 1 106 ? 9.609 1.41 -11.172 1 98.25 106 THR A C 1
ATOM 893 O O . THR A 1 106 ? 9.273 0.229 -11.273 1 98.25 106 THR A O 1
ATOM 896 N N . MET A 1 107 ? 10.32 2.076 -12.078 1 97.94 107 MET A N 1
ATOM 897 C CA . MET A 1 107 ? 10.703 1.408 -13.312 1 97.94 107 MET A CA 1
ATOM 898 C C . MET A 1 107 ? 11.727 0.31 -13.047 1 97.94 107 MET A C 1
ATOM 900 O O . MET A 1 107 ? 11.625 -0.788 -13.594 1 97.94 107 MET A O 1
ATOM 904 N N . LEU A 1 108 ? 12.641 0.594 -12.25 1 97.19 108 LEU A N 1
ATOM 905 C CA . LEU A 1 108 ? 13.641 -0.4 -11.883 1 97.19 108 LEU A CA 1
ATOM 906 C C . LEU A 1 108 ? 12.992 -1.6 -11.203 1 97.19 108 LEU A C 1
ATOM 908 O O . LEU A 1 108 ? 13.312 -2.748 -11.523 1 97.19 108 LEU A O 1
ATOM 912 N N . PHE A 1 109 ? 12.086 -1.321 -10.266 1 98 109 PHE A N 1
ATOM 913 C CA . PHE A 1 109 ? 11.438 -2.389 -9.508 1 98 109 PHE A CA 1
ATOM 914 C C . PHE A 1 109 ? 10.492 -3.188 -10.406 1 98 109 PHE A C 1
ATOM 916 O O . PHE A 1 109 ? 10.234 -4.363 -10.141 1 98 109 PHE A O 1
ATOM 923 N N . THR A 1 110 ? 10.008 -2.521 -11.398 1 98.62 110 THR A N 1
ATOM 924 C CA . THR A 1 110 ? 9.203 -3.248 -12.367 1 98.62 110 THR A CA 1
ATOM 925 C C . THR A 1 110 ? 10.023 -4.34 -13.047 1 98.62 110 THR A C 1
ATOM 927 O O . THR A 1 110 ? 9.531 -5.449 -13.266 1 98.62 110 THR A O 1
ATOM 930 N N . CYS A 1 111 ? 11.211 -4.059 -13.383 1 98 111 CYS A N 1
ATOM 931 C CA . CYS A 1 111 ? 12.109 -5.07 -13.93 1 98 111 CYS A CA 1
ATOM 932 C C . CYS A 1 111 ? 12.359 -6.18 -12.922 1 98 111 CYS A C 1
ATOM 934 O O . CYS A 1 111 ? 12.391 -7.359 -13.281 1 98 111 CYS A O 1
ATOM 936 N N . LEU A 1 112 ? 12.508 -5.812 -11.727 1 97.94 112 LEU A N 1
ATOM 937 C CA . LEU A 1 112 ? 12.711 -6.801 -10.672 1 97.94 112 LEU A CA 1
ATOM 938 C C . LEU A 1 112 ? 11.469 -7.672 -10.508 1 97.94 112 LEU A C 1
ATOM 940 O O . LEU A 1 112 ? 11.578 -8.852 -10.148 1 97.94 112 LEU A O 1
ATOM 944 N N . CYS A 1 113 ? 10.281 -7.074 -10.727 1 98.62 113 CYS A N 1
ATOM 945 C CA . CYS A 1 113 ? 9.047 -7.844 -10.672 1 98.62 113 CYS A CA 1
ATOM 946 C C . CYS A 1 113 ? 9.047 -8.961 -11.711 1 98.62 113 CYS A C 1
ATOM 948 O O . CYS A 1 113 ? 8.633 -10.078 -11.43 1 98.62 113 CYS A O 1
ATOM 950 N N . ALA A 1 114 ? 9.5 -8.633 -12.93 1 98.06 114 ALA A N 1
ATOM 951 C CA . ALA A 1 114 ? 9.578 -9.641 -13.977 1 98.06 114 ALA A CA 1
ATOM 952 C C . ALA A 1 114 ? 10.469 -10.805 -13.555 1 98.06 114 ALA A C 1
ATOM 954 O O . ALA A 1 114 ? 10.078 -11.969 -13.68 1 98.06 114 ALA A O 1
ATOM 955 N N . ALA A 1 115 ? 11.57 -10.477 -13.023 1 98 115 ALA A N 1
ATOM 956 C CA . ALA A 1 115 ? 12.5 -11.5 -12.562 1 98 115 ALA A CA 1
ATOM 957 C C . ALA A 1 115 ? 11.906 -12.289 -11.398 1 98 115 ALA A C 1
ATOM 959 O O . ALA A 1 115 ? 12.062 -13.508 -11.328 1 98 115 ALA A O 1
ATOM 960 N N . GLY A 1 116 ? 11.273 -11.578 -10.477 1 98.19 116 GLY A N 1
ATOM 961 C CA . GLY A 1 116 ? 10.68 -12.219 -9.312 1 98.19 116 GLY A CA 1
ATOM 962 C C . GLY A 1 116 ? 9.57 -13.188 -9.664 1 98.19 116 GLY A C 1
ATOM 963 O O . GLY A 1 116 ? 9.445 -14.25 -9.055 1 98.19 116 GLY A O 1
ATOM 964 N N . ILE A 1 117 ? 8.789 -12.758 -10.609 1 97.88 117 ILE A N 1
ATOM 965 C CA . ILE A 1 117 ? 7.707 -13.617 -11.07 1 97.88 117 ILE A CA 1
ATOM 966 C C . ILE A 1 117 ? 8.281 -14.906 -11.648 1 97.88 117 ILE A C 1
ATOM 968 O O . ILE A 1 117 ? 7.84 -16 -11.297 1 97.88 117 ILE A O 1
ATOM 972 N N . TYR A 1 118 ? 9.25 -14.758 -12.477 1 96.5 118 TYR A N 1
ATOM 973 C CA . TYR A 1 118 ? 9.898 -15.914 -13.086 1 96.5 118 TYR A CA 1
ATOM 974 C C . TYR A 1 118 ? 10.523 -16.812 -12.023 1 96.5 118 TYR A C 1
ATOM 976 O O . TYR A 1 118 ? 10.344 -18.031 -12.039 1 96.5 118 TYR A O 1
ATOM 984 N N . LEU A 1 119 ? 11.211 -16.219 -11.172 1 96.94 119 LEU A N 1
ATOM 985 C CA . LEU A 1 119 ? 11.906 -16.953 -10.125 1 96.94 119 LEU A CA 1
ATOM 986 C C . LEU A 1 119 ? 10.914 -17.672 -9.211 1 96.94 119 LEU A C 1
ATOM 988 O O . LEU A 1 119 ? 11.094 -18.859 -8.906 1 96.94 119 LEU A O 1
ATOM 992 N N . SER A 1 120 ? 9.93 -16.969 -8.742 1 97 120 SER A N 1
ATOM 993 C CA . SER A 1 120 ? 8.953 -17.562 -7.828 1 97 120 SER A CA 1
ATOM 994 C C . SER A 1 120 ? 8.219 -18.719 -8.492 1 97 120 SER A C 1
ATOM 996 O O . SER A 1 120 ? 7.988 -19.75 -7.859 1 97 120 SER A O 1
ATOM 998 N N . ALA A 1 121 ? 7.867 -18.594 -9.734 1 95.62 121 ALA A N 1
ATOM 999 C CA . ALA A 1 121 ? 7.168 -19.641 -10.477 1 95.62 121 ALA A CA 1
ATOM 1000 C C . ALA A 1 121 ? 8.023 -20.906 -10.57 1 95.62 121 ALA A C 1
ATOM 1002 O O . ALA A 1 121 ? 7.531 -22.016 -10.336 1 95.62 121 ALA A O 1
ATOM 1003 N N . ASN A 1 122 ? 9.258 -20.719 -10.898 1 95 122 ASN A N 1
ATOM 1004 C CA . ASN A 1 122 ? 10.148 -21.859 -11.086 1 95 122 ASN A CA 1
ATOM 1005 C C . ASN A 1 122 ? 10.492 -22.531 -9.758 1 95 122 ASN A C 1
ATOM 1007 O O . ASN A 1 122 ? 10.633 -23.75 -9.695 1 95 122 ASN A O 1
ATOM 1011 N N . ILE A 1 123 ? 10.641 -21.734 -8.766 1 95.25 123 ILE A N 1
ATOM 1012 C CA . ILE A 1 123 ? 10.891 -22.281 -7.441 1 95.25 123 ILE A CA 1
ATOM 1013 C C . ILE A 1 123 ? 9.719 -23.172 -7.023 1 95.25 123 ILE A C 1
ATOM 1015 O O . ILE A 1 123 ? 9.914 -24.297 -6.574 1 95.25 123 ILE A O 1
ATOM 1019 N N . LEU A 1 124 ? 8.539 -22.688 -7.215 1 94.44 124 LEU A N 1
ATOM 1020 C CA . LEU A 1 124 ? 7.352 -23.438 -6.824 1 94.44 124 LEU A CA 1
ATOM 1021 C C . LEU A 1 124 ? 7.207 -24.703 -7.664 1 94.44 124 LEU A C 1
ATOM 1023 O O . LEU A 1 124 ? 6.82 -25.75 -7.152 1 94.44 124 LEU A O 1
ATOM 1027 N N . TYR A 1 125 ? 7.539 -24.578 -8.891 1 93.38 125 TYR A N 1
ATOM 1028 C CA . TYR A 1 125 ? 7.445 -25.719 -9.789 1 93.38 125 TYR A CA 1
ATOM 1029 C C . TYR A 1 125 ? 8.477 -26.797 -9.43 1 93.38 125 TYR A C 1
ATOM 1031 O O . TYR A 1 125 ? 8.133 -27.969 -9.297 1 93.38 125 TYR A O 1
ATOM 1039 N N . LEU A 1 126 ? 9.656 -26.406 -9.18 1 93.19 126 LEU A N 1
ATOM 1040 C CA . LEU A 1 126 ? 10.766 -27.328 -8.992 1 93.19 126 LEU A CA 1
ATOM 1041 C C . LEU A 1 126 ? 10.766 -27.906 -7.582 1 93.19 126 LEU A C 1
ATOM 1043 O O . LEU A 1 126 ? 11.031 -29.094 -7.387 1 93.19 126 LEU A O 1
ATOM 1047 N N . LEU A 1 127 ? 10.438 -27.078 -6.625 1 91.31 127 LEU A N 1
ATOM 1048 C CA . LEU A 1 127 ? 10.625 -27.5 -5.242 1 91.31 127 LEU A CA 1
ATOM 1049 C C . LEU A 1 127 ? 9.32 -28 -4.637 1 91.31 127 LEU A C 1
ATOM 1051 O O . LEU A 1 127 ? 9.328 -28.812 -3.719 1 91.31 127 LEU A O 1
ATOM 1055 N N . TYR A 1 128 ? 8.18 -27.516 -5.172 1 91.31 128 TYR A N 1
ATOM 1056 C CA . TYR A 1 128 ? 6.926 -27.828 -4.492 1 91.31 128 TYR A CA 1
ATOM 1057 C C . TYR A 1 128 ? 5.941 -28.484 -5.449 1 91.31 128 TYR A C 1
ATOM 1059 O O . TYR A 1 128 ? 4.777 -28.703 -5.098 1 91.31 128 TYR A O 1
ATOM 1067 N N . ASP A 1 129 ? 6.379 -28.797 -6.637 1 89.44 129 ASP A N 1
ATOM 1068 C CA . ASP A 1 129 ? 5.605 -29.531 -7.633 1 89.44 129 ASP A CA 1
ATOM 1069 C C . ASP A 1 129 ? 4.305 -28.797 -7.965 1 89.44 129 ASP A C 1
ATOM 1071 O O . ASP A 1 129 ? 3.248 -29.422 -8.078 1 89.44 129 ASP A O 1
ATOM 1075 N N . GLU A 1 130 ? 4.402 -27.484 -7.945 1 89.88 130 GLU A N 1
ATOM 1076 C CA . GLU A 1 130 ? 3.26 -26.672 -8.344 1 89.88 130 GLU A CA 1
ATOM 1077 C C . GLU A 1 130 ? 3.141 -26.594 -9.867 1 89.88 130 GLU A C 1
ATOM 1079 O O . GLU A 1 130 ? 3.916 -27.234 -10.586 1 89.88 130 GLU A O 1
ATOM 1084 N N . GLU A 1 131 ? 2.115 -25.953 -10.367 1 87.5 131 GLU A N 1
ATOM 1085 C CA . GLU A 1 131 ? 1.826 -25.859 -11.797 1 87.5 131 GLU A CA 1
ATOM 1086 C C . GLU A 1 131 ? 3.004 -25.266 -12.562 1 87.5 131 GLU A C 1
ATOM 1088 O O . GLU A 1 131 ? 3.641 -24.328 -12.086 1 87.5 131 GLU A O 1
ATOM 1093 N N . LYS A 1 132 ? 3.172 -25.781 -13.742 1 86.12 132 LYS A N 1
ATOM 1094 C CA . LYS A 1 132 ? 4.234 -25.266 -14.609 1 86.12 132 LYS A CA 1
ATOM 1095 C C . LYS A 1 132 ? 3.887 -23.891 -15.141 1 86.12 132 LYS A C 1
ATOM 1097 O O . LYS A 1 132 ? 2.781 -23.656 -15.633 1 86.12 132 LYS A O 1
ATOM 1102 N N . PRO A 1 133 ? 4.812 -22.938 -14.984 1 85.75 133 PRO A N 1
ATOM 1103 C CA . PRO A 1 133 ? 4.547 -21.594 -15.492 1 85.75 133 PRO A CA 1
ATOM 1104 C C . PRO A 1 133 ? 4.445 -21.547 -17.016 1 85.75 133 PRO A C 1
ATOM 1106 O O . PRO A 1 133 ? 5.199 -22.234 -17.703 1 85.75 133 PRO A O 1
ATOM 1109 N N . GLN A 1 134 ? 3.41 -20.938 -17.547 1 80.75 134 GLN A N 1
ATOM 1110 C CA . GLN A 1 134 ? 3.199 -20.766 -18.984 1 80.75 134 GLN A CA 1
ATOM 1111 C C . GLN A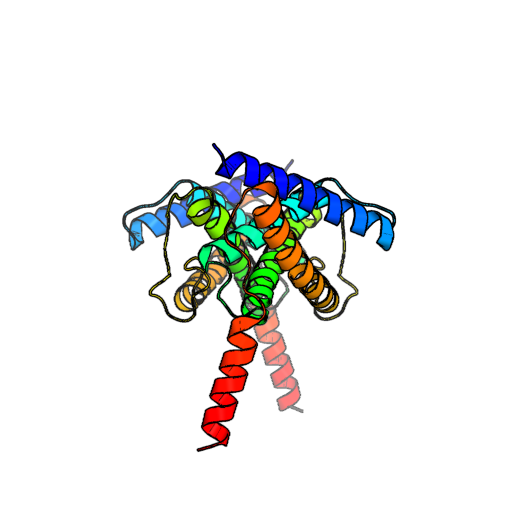 1 134 ? 3.361 -19.312 -19.391 1 80.75 134 GLN A C 1
ATOM 1113 O O . GLN A 1 134 ? 2.377 -18.625 -19.703 1 80.75 134 GLN A O 1
ATOM 1118 N N . PHE A 1 135 ? 4.461 -18.672 -19.375 1 75.88 135 PHE A N 1
ATOM 1119 C CA . PHE A 1 135 ? 4.66 -17.25 -19.641 1 75.88 135 PHE A CA 1
ATOM 1120 C C . PHE A 1 135 ? 4.605 -16.984 -21.141 1 75.88 135 PHE A C 1
ATOM 1122 O O . PHE A 1 135 ? 4.262 -15.867 -21.547 1 75.88 135 PHE A O 1
ATOM 1129 N N . LEU A 1 136 ? 5.098 -17.891 -22 1 59.84 136 LEU A N 1
ATOM 1130 C CA . LEU A 1 136 ? 5.27 -17.703 -23.438 1 59.84 136 LEU A CA 1
ATOM 1131 C C . LEU A 1 136 ? 4.008 -18.109 -24.188 1 59.84 136 LEU A C 1
ATOM 1133 O O . LEU A 1 136 ? 3.838 -17.75 -25.359 1 59.84 136 LEU A O 1
ATOM 1137 N N . LYS A 1 137 ? 3.172 -18.828 -23.703 1 54.41 137 LYS A N 1
ATOM 1138 C CA . LYS A 1 137 ? 2.162 -19.406 -24.594 1 54.41 137 LYS A CA 1
ATOM 1139 C C . LYS A 1 137 ? 1.273 -18.312 -25.172 1 54.41 137 LYS A C 1
ATOM 1141 O O . LYS A 1 137 ? 0.92 -18.359 -26.359 1 54.41 137 LYS A O 1
ATOM 1146 N N . LYS A 1 138 ? 0.631 -17.422 -24.391 1 52.69 138 LYS A N 1
ATOM 1147 C CA . LYS A 1 138 ? -0.402 -16.578 -24.984 1 52.69 138 LYS A CA 1
ATOM 1148 C C . LYS A 1 138 ? 0.215 -15.438 -25.797 1 52.69 138 LYS A C 1
ATOM 1150 O O . LYS A 1 138 ? -0.478 -14.766 -26.562 1 52.69 138 LYS A O 1
ATOM 1155 N N . SER A 1 139 ? 1.392 -14.961 -25.5 1 46.28 139 SER A N 1
ATOM 1156 C CA . SER A 1 139 ? 1.98 -14 -26.438 1 46.28 139 SER A CA 1
ATOM 1157 C C . SER A 1 139 ? 2.031 -14.57 -27.844 1 46.28 139 SER A C 1
ATOM 1159 O O . SER A 1 139 ? 1.932 -13.82 -28.828 1 46.28 139 SER A O 1
ATOM 1161 N N . ILE A 1 140 ? 2.25 -15.805 -27.938 1 46.34 140 ILE A N 1
ATOM 1162 C CA . ILE A 1 140 ? 2.27 -16.453 -29.25 1 46.34 140 ILE A CA 1
ATOM 1163 C C . ILE A 1 140 ? 0.842 -16.609 -29.766 1 46.34 140 ILE A C 1
ATOM 1165 O O . ILE A 1 140 ? 0.579 -16.375 -30.953 1 46.34 140 ILE A O 1
ATOM 1169 N N . LEU A 1 141 ? -0.068 -16.859 -28.984 1 47.72 141 LEU A N 1
ATOM 1170 C CA . LEU A 1 141 ? -1.438 -17.016 -29.469 1 47.72 141 LEU A CA 1
ATOM 1171 C C . LEU A 1 141 ? -2.049 -15.656 -29.781 1 47.72 141 LEU A C 1
ATOM 1173 O O . LEU A 1 141 ? -2.822 -15.531 -30.734 1 47.72 141 LEU A O 1
ATOM 1177 N N . LEU A 1 142 ? -1.8 -14.656 -28.969 1 46.06 142 LEU A N 1
ATOM 1178 C CA . LEU A 1 142 ? -2.209 -13.305 -29.344 1 46.06 142 LEU A CA 1
ATOM 1179 C C . LEU A 1 142 ? -1.518 -12.867 -30.641 1 46.06 142 LEU A C 1
ATOM 1181 O O . LEU A 1 142 ? -2.137 -12.234 -31.484 1 46.06 142 LEU A O 1
ATOM 1185 N N . ASN A 1 143 ? -0.264 -13.25 -30.703 1 46.47 143 ASN A N 1
ATOM 1186 C CA . ASN A 1 143 ? 0.398 -13.023 -31.984 1 46.47 143 ASN A CA 1
ATOM 1187 C C . ASN A 1 143 ? -0.178 -13.922 -33.062 1 46.47 143 ASN A C 1
ATOM 1189 O O . ASN A 1 143 ? -0.298 -13.508 -34.219 1 46.47 143 ASN A O 1
ATOM 1193 N N . SER A 1 144 ? -0.516 -15.078 -32.688 1 42 144 SER A N 1
ATOM 1194 C CA . SER A 1 144 ? -1.133 -15.93 -33.688 1 42 144 SER A CA 1
ATOM 1195 C C . SER A 1 144 ? -2.555 -15.477 -34 1 42 144 SER A C 1
ATOM 1197 O O . SER A 1 144 ? -2.99 -15.539 -35.156 1 42 144 SER A O 1
ATOM 1199 N N . LYS A 1 145 ? -3.24 -15.008 -33.031 1 49.16 145 LYS A N 1
ATOM 1200 C CA . LYS A 1 145 ? -4.574 -14.484 -33.312 1 49.16 145 LYS A CA 1
ATOM 1201 C C . LYS A 1 145 ? -4.496 -13.18 -34.094 1 49.16 145 LYS A C 1
ATOM 1203 O O . LYS A 1 145 ? -5.367 -12.898 -34.938 1 49.16 145 LYS A O 1
ATOM 1208 N N . TYR A 1 146 ? -3.539 -12.391 -33.719 1 45.91 146 TYR A N 1
ATOM 1209 C CA . TYR A 1 146 ? -3.309 -11.227 -34.562 1 45.91 146 TYR A CA 1
ATOM 1210 C C . TYR A 1 146 ? -2.838 -11.648 -35.969 1 45.91 146 TYR A C 1
ATOM 1212 O O . TYR A 1 146 ? -3.1 -10.953 -36.938 1 45.91 146 TYR A O 1
ATOM 1220 N N . LYS A 1 147 ? -2.213 -12.703 -35.969 1 44.84 147 LYS A N 1
ATOM 1221 C CA . LYS A 1 147 ? -1.832 -13.203 -37.312 1 44.84 147 LYS A CA 1
ATOM 1222 C C . LYS A 1 147 ? -3.051 -13.695 -38.062 1 44.84 147 LYS A C 1
ATOM 1224 O O . LYS A 1 147 ? -3.158 -13.461 -39.281 1 44.84 147 LYS A O 1
ATOM 1229 N N . CYS A 1 148 ? -3.908 -14.258 -37.344 1 43.03 148 CYS A N 1
ATOM 1230 C CA . CYS A 1 148 ? -5.098 -14.734 -38.031 1 43.03 148 CYS A CA 1
ATOM 1231 C C . CYS A 1 148 ? -5.961 -13.562 -38.5 1 43.03 148 CYS A C 1
ATOM 1233 O O . CYS A 1 148 ? -6.539 -13.609 -39.594 1 43.03 148 CYS A O 1
ATOM 1235 N N . TYR A 1 149 ? -6.043 -12.516 -37.719 1 46.72 149 TYR A N 1
ATOM 1236 C CA . TYR A 1 149 ? -6.824 -11.383 -38.219 1 46.72 149 TYR A CA 1
ATOM 1237 C C . TYR A 1 149 ? -6.148 -10.711 -39.406 1 46.72 149 TYR A C 1
ATOM 1239 O O . TYR A 1 149 ? -6.82 -10.172 -40.281 1 46.72 149 TYR A O 1
ATOM 1247 N N . ASN A 1 150 ? -4.84 -10.727 -39.344 1 44.47 150 ASN A N 1
ATOM 1248 C CA . ASN A 1 150 ? -4.188 -10.148 -40.531 1 44.47 150 ASN A CA 1
ATOM 1249 C C . ASN A 1 150 ? -4.23 -11.094 -41.719 1 44.47 150 ASN A C 1
ATOM 1251 O O . ASN A 1 150 ? -3.932 -10.695 -42.844 1 44.47 150 ASN A O 1
ATOM 1255 N N . GLU A 1 151 ? -4.379 -12.359 -41.438 1 39.94 151 GLU A N 1
ATOM 1256 C CA . GLU A 1 151 ? -4.465 -13.266 -42.594 1 39.94 151 GLU A CA 1
ATOM 1257 C C . GLU A 1 151 ? -5.898 -13.375 -43.094 1 39.94 151 GLU A C 1
ATOM 1259 O O . GLU A 1 151 ? -6.156 -14.039 -44.125 1 39.94 151 GLU A O 1
ATOM 1264 N N . MET A 1 152 ? -6.91 -12.891 -42.344 1 32.03 152 MET A N 1
ATOM 1265 C CA . MET A 1 152 ? -8.195 -12.812 -43.031 1 32.03 152 MET A CA 1
ATOM 1266 C C . MET A 1 152 ? -8.375 -11.461 -43.688 1 32.03 152 MET A C 1
ATOM 1268 O O . MET A 1 152 ? -7.977 -10.43 -43.156 1 32.03 152 MET A O 1
ATOM 1272 N N . MET B 1 1 ? 6.516 12.758 23.844 1 54.66 1 MET B N 1
ATOM 1273 C CA . MET B 1 1 ? 5.371 12.227 24.594 1 54.66 1 MET B CA 1
ATOM 1274 C C . MET B 1 1 ? 4.062 12.742 24 1 54.66 1 MET B C 1
ATOM 1276 O O . MET B 1 1 ? 3.119 11.969 23.812 1 54.66 1 MET B O 1
ATOM 1280 N N . LYS B 1 2 ? 4.043 13.961 23.547 1 71.38 2 LYS B N 1
ATOM 1281 C CA . LYS B 1 2 ? 2.822 14.586 23.047 1 71.38 2 LYS B CA 1
ATOM 1282 C C . LYS B 1 2 ? 2.461 14.047 21.656 1 71.38 2 LYS B C 1
ATOM 1284 O O . LYS B 1 2 ? 1.296 13.758 21.391 1 71.38 2 LYS B O 1
ATOM 1289 N N . LYS B 1 3 ? 3.463 13.57 20.984 1 81.06 3 LYS B N 1
ATOM 1290 C CA . LYS B 1 3 ? 3.227 13.125 19.609 1 81.06 3 LYS B CA 1
ATOM 1291 C C . LYS B 1 3 ? 2.627 11.727 19.578 1 81.06 3 LYS B C 1
ATOM 1293 O O . LYS B 1 3 ? 1.734 11.445 18.781 1 81.06 3 LYS B O 1
ATOM 1298 N N . ILE B 1 4 ? 3.021 10.93 20.531 1 84.81 4 ILE B N 1
ATOM 1299 C CA . ILE B 1 4 ? 2.52 9.562 20.594 1 84.81 4 ILE B CA 1
ATOM 1300 C C . ILE B 1 4 ? 1.047 9.57 21 1 84.81 4 ILE B C 1
ATOM 1302 O O . ILE B 1 4 ? 0.236 8.844 20.422 1 84.81 4 ILE B O 1
ATOM 1306 N N . SER B 1 5 ? 0.743 10.398 21.953 1 89.5 5 SER B N 1
ATOM 1307 C CA . SER B 1 5 ? -0.645 10.523 22.391 1 89.5 5 SER B CA 1
ATOM 1308 C C . SER B 1 5 ? -1.533 11.039 21.266 1 89.5 5 SER B C 1
ATOM 1310 O O . SER B 1 5 ? -2.658 10.562 21.078 1 89.5 5 SER B O 1
ATOM 1312 N N . GLU B 1 6 ? -1.036 11.93 20.5 1 91.12 6 GLU B N 1
ATOM 1313 C CA . GLU B 1 6 ? -1.766 12.492 19.359 1 91.12 6 GLU B CA 1
ATOM 1314 C C . GLU B 1 6 ? -2.072 11.414 18.312 1 91.12 6 GLU B C 1
ATOM 1316 O O . GLU B 1 6 ? -3.207 11.305 17.844 1 91.12 6 GLU B O 1
ATOM 1321 N N . TYR B 1 7 ? -1.087 10.594 18.094 1 90.25 7 TYR B N 1
ATOM 1322 C CA . TYR B 1 7 ? -1.249 9.594 17.047 1 90.25 7 TYR B CA 1
ATOM 1323 C C . TYR B 1 7 ? -2.145 8.453 17.516 1 90.25 7 TYR B C 1
ATOM 1325 O O . TYR B 1 7 ? -2.947 7.926 16.75 1 90.25 7 TYR B O 1
ATOM 1333 N N . LEU B 1 8 ? -1.999 8.164 18.75 1 93.25 8 LEU B N 1
ATOM 1334 C CA . LEU B 1 8 ? -2.852 7.113 19.297 1 93.25 8 LEU B CA 1
ATOM 1335 C C . LEU B 1 8 ? -4.309 7.555 19.328 1 93.25 8 LEU B C 1
ATOM 1337 O O . LEU B 1 8 ? -5.207 6.77 19.016 1 93.25 8 LEU B O 1
ATOM 1341 N N . PHE B 1 9 ? -4.48 8.766 19.703 1 96.25 9 PHE B N 1
ATOM 1342 C CA . PHE B 1 9 ? -5.832 9.32 19.734 1 96.25 9 PHE B CA 1
ATOM 1343 C C . PHE B 1 9 ? -6.426 9.352 18.328 1 96.25 9 PHE B C 1
ATOM 1345 O O . PHE B 1 9 ? -7.566 8.938 18.125 1 96.25 9 PHE B O 1
ATOM 1352 N N . LEU B 1 10 ? -5.695 9.797 17.391 1 96.62 10 LEU B N 1
ATOM 1353 C CA . LEU B 1 10 ? -6.156 9.867 16 1 96.62 10 LEU B CA 1
ATOM 1354 C C . LEU B 1 10 ? -6.414 8.477 15.445 1 96.62 10 LEU B C 1
ATOM 1356 O O . LEU B 1 10 ? -7.375 8.273 14.703 1 96.62 10 LEU B O 1
ATOM 1360 N N . TRP B 1 11 ? -5.551 7.57 15.812 1 97.56 11 TRP B N 1
ATOM 1361 C CA . TRP B 1 11 ? -5.738 6.191 15.375 1 97.56 11 TRP B CA 1
ATOM 1362 C C . TRP B 1 11 ? -7.059 5.629 15.891 1 97.56 11 TRP B C 1
ATOM 1364 O O . TRP B 1 11 ? -7.82 5.027 15.125 1 97.56 11 TRP B O 1
ATOM 1374 N N . GLY B 1 12 ? -7.332 5.895 17.125 1 98 12 GLY B N 1
ATOM 1375 C CA . GLY B 1 12 ? -8.578 5.43 17.719 1 98 12 GLY B CA 1
ATOM 1376 C C . GLY B 1 12 ? -9.805 6.055 17.094 1 98 12 GLY B C 1
ATOM 1377 O O . GLY B 1 12 ? -10.766 5.355 16.75 1 98 12 GLY B O 1
ATOM 1378 N N . ILE B 1 13 ? -9.805 7.305 16.859 1 97.69 13 ILE B N 1
ATOM 1379 C CA . ILE B 1 13 ? -10.945 8.031 16.312 1 97.69 13 ILE B CA 1
ATOM 1380 C C . ILE B 1 13 ? -11.164 7.609 14.859 1 97.69 13 ILE B C 1
ATOM 1382 O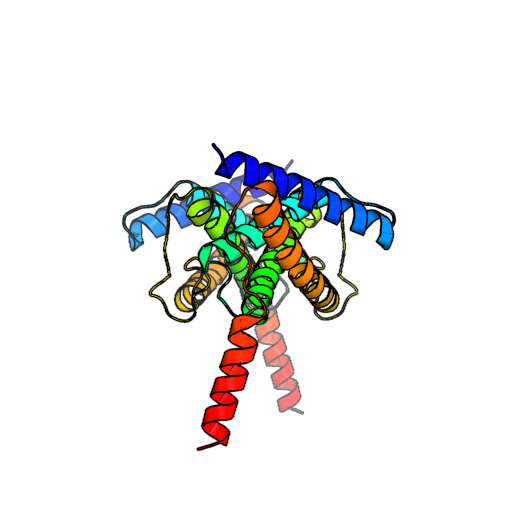 O . ILE B 1 13 ? -12.289 7.336 14.445 1 97.69 13 ILE B O 1
ATOM 1386 N N . GLY B 1 14 ? -10.086 7.574 14.141 1 98.31 14 GLY B N 1
ATOM 1387 C CA . GLY B 1 14 ? -10.188 7.152 12.75 1 98.31 14 GLY B CA 1
ATOM 1388 C C . GLY B 1 14 ? -10.719 5.742 12.594 1 98.31 14 GLY B C 1
ATOM 1389 O O . GLY B 1 14 ? -11.57 5.484 11.734 1 98.31 14 GLY B O 1
ATOM 1390 N N . GLY B 1 15 ? -10.156 4.852 13.406 1 98.62 15 GLY B N 1
ATOM 1391 C CA . GLY B 1 15 ? -10.656 3.484 13.391 1 98.62 15 GLY B CA 1
ATOM 1392 C C . GLY B 1 15 ? -12.133 3.383 13.742 1 98.62 15 GLY B C 1
ATOM 1393 O O . GLY B 1 15 ? -12.883 2.686 13.062 1 98.62 15 GLY B O 1
ATOM 1394 N N . TRP B 1 16 ? -12.516 4.129 14.758 1 98.44 16 TRP B N 1
ATOM 1395 C CA . TRP B 1 16 ? -13.898 4.105 15.203 1 98.44 16 TRP B CA 1
ATOM 1396 C C . TRP B 1 16 ? -14.836 4.637 14.125 1 98.44 16 TRP B C 1
ATOM 1398 O O . TRP B 1 16 ? -15.883 4.047 13.852 1 98.44 16 TRP B O 1
ATOM 1408 N N . ILE B 1 17 ? -14.484 5.664 13.539 1 98.06 17 ILE B N 1
ATOM 1409 C CA . ILE B 1 17 ? -15.305 6.285 12.508 1 98.06 17 ILE B CA 1
ATOM 1410 C C . ILE B 1 17 ? -15.453 5.332 11.328 1 98.06 17 ILE B C 1
ATOM 1412 O O . ILE B 1 17 ? -16.578 5.082 10.859 1 98.06 17 ILE B O 1
ATOM 1416 N N . TYR B 1 18 ? -14.352 4.789 10.898 1 98.25 18 TYR B N 1
ATOM 1417 C CA . TYR B 1 18 ? -14.422 3.926 9.727 1 98.25 18 TYR B CA 1
ATOM 1418 C C . TYR B 1 18 ? -15.219 2.664 10.023 1 98.25 18 TYR B C 1
ATOM 1420 O O . TYR B 1 18 ? -16.031 2.234 9.211 1 98.25 18 TYR B O 1
ATOM 1428 N N . TYR B 1 19 ? -14.961 2.109 11.156 1 98.19 19 TYR B N 1
ATOM 1429 C CA . TYR B 1 19 ? -15.695 0.922 11.594 1 98.19 19 TYR B CA 1
ATOM 1430 C C . TYR B 1 19 ? -17.188 1.192 11.641 1 98.19 19 TYR B C 1
ATOM 1432 O O . TYR B 1 19 ? -17.984 0.391 11.156 1 98.19 19 TYR B O 1
ATOM 1440 N N . THR B 1 20 ? -17.594 2.279 12.148 1 98 20 THR B N 1
ATOM 1441 C CA . THR B 1 20 ? -19 2.666 12.258 1 98 20 THR B CA 1
ATOM 1442 C C . THR B 1 20 ? -19.609 2.924 10.883 1 98 20 THR B C 1
ATOM 1444 O O . THR B 1 20 ? -20.75 2.525 10.617 1 98 20 THR B O 1
ATOM 1447 N N . LEU B 1 21 ? -18.859 3.59 10.039 1 96.81 21 LEU B N 1
ATOM 1448 C CA . LEU B 1 21 ? -19.344 3.832 8.688 1 96.81 21 LEU B CA 1
ATOM 1449 C C . LEU B 1 21 ? -19.641 2.518 7.969 1 96.81 21 LEU B C 1
ATOM 1451 O O . LEU B 1 21 ? -20.625 2.412 7.246 1 96.81 21 LEU B O 1
ATOM 1455 N N . GLU B 1 22 ? -18.75 1.558 8.195 1 96.81 22 GLU B N 1
ATOM 1456 C CA . GLU B 1 22 ? -18.969 0.252 7.582 1 96.81 22 GLU B CA 1
ATOM 1457 C C . GLU B 1 22 ? -20.266 -0.384 8.094 1 96.81 22 GLU B C 1
ATOM 1459 O O . GLU B 1 22 ? -21.047 -0.924 7.312 1 96.81 22 GLU B O 1
ATOM 1464 N N . ILE B 1 23 ? -20.516 -0.305 9.344 1 97 23 ILE B N 1
ATOM 1465 C CA . ILE B 1 23 ? -21.719 -0.882 9.945 1 97 23 ILE B CA 1
ATOM 1466 C C . ILE B 1 23 ? -22.953 -0.171 9.406 1 97 23 ILE B C 1
ATOM 1468 O O . ILE B 1 23 ? -23.953 -0.815 9.078 1 97 23 ILE B O 1
ATOM 1472 N N . LEU B 1 24 ? -22.906 1.036 9.273 1 96 24 LEU B N 1
ATOM 1473 C CA . LEU B 1 24 ? -24.047 1.834 8.828 1 96 24 LEU B CA 1
ATOM 1474 C C . LEU B 1 24 ? -24.375 1.549 7.367 1 96 24 LEU B C 1
ATOM 1476 O O . LEU B 1 24 ? -25.547 1.484 6.992 1 96 24 LEU B O 1
ATOM 1480 N N . PHE B 1 25 ? -23.328 1.309 6.547 1 92.94 25 PHE B N 1
ATOM 1481 C CA . PHE B 1 25 ? -23.562 1.22 5.109 1 92.94 25 PHE B CA 1
ATOM 1482 C C . PHE B 1 25 ? -23.641 -0.235 4.66 1 92.94 25 PHE B C 1
ATOM 1484 O O . PHE B 1 25 ? -24.328 -0.555 3.691 1 92.94 25 PHE B O 1
ATOM 1491 N N . ARG B 1 26 ? -22.922 -1.13 5.363 1 91.38 26 ARG B N 1
ATOM 1492 C CA . ARG B 1 26 ? -22.859 -2.518 4.914 1 91.38 26 ARG B CA 1
ATOM 1493 C C . ARG B 1 26 ? -23.484 -3.453 5.941 1 91.38 26 ARG B C 1
ATOM 1495 O O . ARG B 1 26 ? -23.766 -4.617 5.641 1 91.38 26 ARG B O 1
ATOM 1502 N N . GLY B 1 27 ? -23.734 -2.955 7.164 1 94.44 27 GLY B N 1
ATOM 1503 C CA . GLY B 1 27 ? -24.375 -3.746 8.195 1 94.44 27 GLY B CA 1
ATOM 1504 C C . GLY B 1 27 ? -23.406 -4.555 9.031 1 94.44 27 GLY B C 1
ATOM 1505 O O . GLY B 1 27 ? -23.797 -5.176 10.023 1 94.44 27 GLY B O 1
ATOM 1506 N N . PHE B 1 28 ? -22.172 -4.629 8.57 1 95.88 28 PHE B N 1
ATOM 1507 C CA . PHE B 1 28 ? -21.156 -5.371 9.312 1 95.88 28 PHE B CA 1
ATOM 1508 C C . PHE B 1 28 ? -19.781 -4.777 9.078 1 95.88 28 PHE B C 1
ATOM 1510 O O . PHE B 1 28 ? -19.578 -3.996 8.148 1 95.88 28 PHE B O 1
ATOM 1517 N N . SER B 1 29 ? -18.875 -5.098 10.062 1 96.12 29 SER B N 1
ATOM 1518 C CA . SER B 1 29 ? -17.469 -4.738 9.875 1 96.12 29 SER B CA 1
ATOM 1519 C C . SER B 1 29 ? -16.547 -5.742 10.555 1 96.12 29 SER B C 1
ATOM 1521 O O . SER B 1 29 ? -17.016 -6.672 11.219 1 96.12 29 SER B O 1
ATOM 1523 N N . HIS B 1 30 ? -15.352 -5.676 10.188 1 97.81 30 HIS B N 1
ATOM 1524 C CA . HIS B 1 30 ? -14.289 -6.5 10.758 1 97.81 30 HIS B CA 1
ATOM 1525 C C . HIS B 1 30 ? -13.258 -5.641 11.477 1 97.81 30 HIS B C 1
ATOM 1527 O O . HIS B 1 30 ? -13.055 -4.477 11.125 1 97.81 30 HIS B O 1
ATOM 1533 N N . TRP B 1 31 ? -12.578 -6.219 12.469 1 97.25 31 TRP B N 1
ATOM 1534 C CA . TRP B 1 31 ? -11.664 -5.441 13.289 1 97.25 31 TRP B CA 1
ATOM 1535 C C . TRP B 1 31 ? -10.516 -4.887 12.453 1 97.25 31 TRP B C 1
ATOM 1537 O O . TRP B 1 31 ? -9.961 -3.83 12.758 1 97.25 31 TRP B O 1
ATOM 1547 N N . SER B 1 32 ? -10.18 -5.496 11.383 1 97.75 32 SER B N 1
ATOM 1548 C CA . SER B 1 32 ? -9.117 -5.008 10.508 1 97.75 32 SER B CA 1
ATOM 1549 C C . SER B 1 32 ? -9.477 -3.656 9.906 1 97.75 32 SER B C 1
ATOM 1551 O O . SER 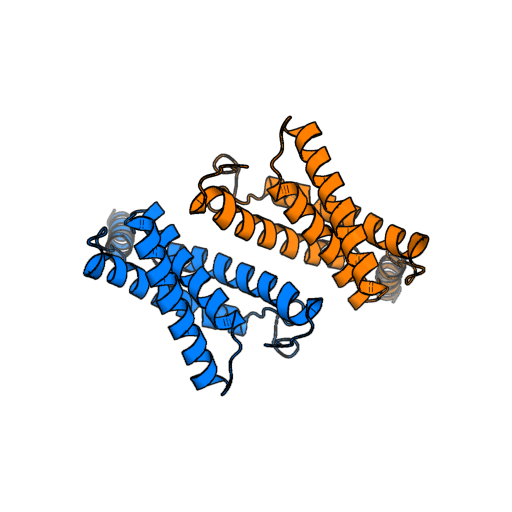B 1 32 ? -8.594 -2.855 9.586 1 97.75 32 SER B O 1
ATOM 1553 N N . MET B 1 33 ? -10.727 -3.371 9.805 1 98.19 33 MET B N 1
ATOM 1554 C CA . MET B 1 33 ? -11.18 -2.094 9.258 1 98.19 33 MET B CA 1
ATOM 1555 C C . MET B 1 33 ? -10.961 -0.968 10.266 1 98.19 33 MET B C 1
ATOM 1557 O O . MET B 1 33 ? -10.703 0.173 9.875 1 98.19 33 MET B O 1
ATOM 1561 N N . PHE B 1 34 ? -11.047 -1.336 11.547 1 98.56 34 PHE B N 1
ATOM 1562 C CA . PHE B 1 34 ? -10.711 -0.377 12.594 1 98.56 34 PHE B CA 1
ATOM 1563 C C . PHE B 1 34 ? -9.242 0.025 12.508 1 98.56 34 PHE B C 1
ATOM 1565 O O . PHE B 1 34 ? -8.914 1.213 12.547 1 98.56 34 PHE B O 1
ATOM 1572 N N . VAL B 1 35 ? -8.422 -0.951 12.328 1 98.44 35 VAL B N 1
ATOM 1573 C CA . VAL B 1 35 ? -6.98 -0.721 12.258 1 98.44 35 VAL B CA 1
ATOM 1574 C C . VAL B 1 35 ? -6.648 0.117 11.023 1 98.44 35 VAL B C 1
ATOM 1576 O O . VAL B 1 35 ? -5.918 1.106 11.117 1 98.44 35 VAL B O 1
ATOM 1579 N N . LEU B 1 36 ? -7.227 -0.217 9.898 1 98.56 36 LEU B N 1
ATOM 1580 C CA . LEU B 1 36 ? -6.969 0.491 8.648 1 98.56 36 LEU B CA 1
ATOM 1581 C C . LEU B 1 36 ? -7.461 1.933 8.734 1 98.56 36 LEU B C 1
ATOM 1583 O O . LEU B 1 36 ? -6.754 2.857 8.328 1 98.56 36 LEU B O 1
ATOM 1587 N N . GLY B 1 37 ? -8.68 2.072 9.266 1 98.56 37 GLY B N 1
ATOM 1588 C CA . GLY B 1 37 ? -9.203 3.418 9.445 1 98.56 37 GLY B CA 1
ATOM 1589 C C . GLY B 1 37 ? -8.312 4.297 10.305 1 98.56 37 GLY B C 1
ATOM 1590 O O . GLY B 1 37 ? -8.117 5.473 10 1 98.56 37 GLY B O 1
ATOM 1591 N N . GLY B 1 38 ? -7.801 3.746 11.352 1 98.62 38 GLY B N 1
ATOM 1592 C 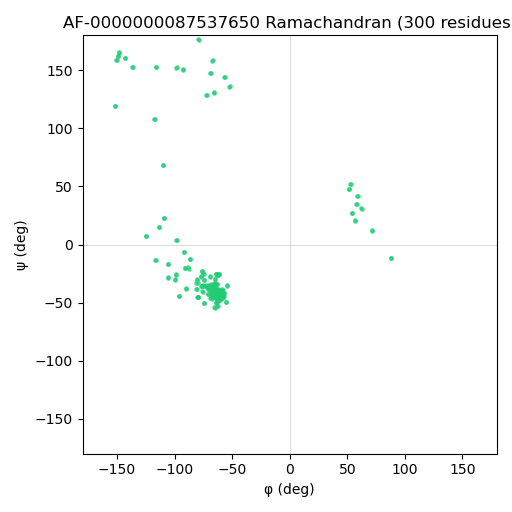CA . GLY B 1 38 ? -6.883 4.477 12.211 1 98.62 38 GLY B CA 1
ATOM 1593 C C . GLY B 1 38 ? -5.598 4.879 11.508 1 98.62 38 GLY B C 1
ATOM 1594 O O . GLY B 1 38 ? -5.16 6.027 11.617 1 98.62 38 GLY B O 1
ATOM 1595 N N . ILE B 1 39 ? -5.004 3.969 10.789 1 98.31 39 ILE B N 1
ATOM 1596 C CA . ILE B 1 39 ? -3.768 4.223 10.047 1 98.31 39 ILE B CA 1
ATOM 1597 C C . ILE B 1 39 ? -3.992 5.34 9.039 1 98.31 39 ILE B C 1
ATOM 1599 O O . ILE B 1 39 ? -3.139 6.215 8.867 1 98.31 39 ILE B O 1
ATOM 1603 N N . CYS B 1 40 ? -5.133 5.352 8.398 1 98.62 40 CYS B N 1
ATOM 1604 C CA . CYS B 1 40 ? -5.453 6.383 7.422 1 98.62 40 CYS B CA 1
ATOM 1605 C C . CYS B 1 40 ? -5.586 7.746 8.086 1 98.62 40 CYS B C 1
ATOM 1607 O O . CYS B 1 40 ? -5.059 8.742 7.586 1 98.62 40 CYS B O 1
ATOM 1609 N N . MET B 1 41 ? -6.215 7.742 9.227 1 98.56 41 MET B N 1
ATOM 1610 C CA . MET B 1 41 ? -6.375 9 9.953 1 98.56 41 MET B CA 1
ATOM 1611 C C . MET B 1 41 ? -5.02 9.555 10.391 1 98.56 41 MET B C 1
ATOM 1613 O O . MET B 1 41 ? -4.781 10.758 10.297 1 98.56 41 MET B O 1
ATOM 1617 N N . MET B 1 42 ? -4.223 8.672 10.789 1 97.69 42 MET B N 1
ATOM 1618 C CA . MET B 1 42 ? -2.875 9.086 11.164 1 97.69 42 MET B CA 1
ATOM 1619 C C . MET B 1 42 ? -2.143 9.703 9.977 1 97.69 42 MET B C 1
ATOM 1621 O O . MET B 1 42 ? -1.431 10.695 10.117 1 97.69 42 MET B O 1
ATOM 1625 N N . PHE B 1 43 ? -2.322 9.164 8.828 1 98.25 43 PHE B N 1
ATOM 1626 C CA . PHE B 1 43 ? -1.652 9.68 7.645 1 98.25 43 PHE B CA 1
ATOM 1627 C C . PHE B 1 43 ? -2.199 11.055 7.27 1 98.25 43 PHE B C 1
ATOM 1629 O O . PHE B 1 43 ? -1.449 11.93 6.828 1 98.25 43 PHE B O 1
ATOM 1636 N N . PHE B 1 44 ? -3.504 11.211 7.414 1 98.12 44 PHE B N 1
ATOM 1637 C CA . PHE B 1 44 ? -4.098 12.508 7.121 1 98.12 44 PHE B CA 1
ATOM 1638 C C . PHE B 1 44 ? -3.422 13.609 7.93 1 98.12 44 PHE B C 1
ATOM 1640 O O . PHE B 1 44 ? -3.035 14.641 7.379 1 98.12 44 PHE B O 1
ATOM 1647 N N . SER B 1 45 ? -3.33 13.328 9.195 1 96.12 45 SER B N 1
ATOM 1648 C CA . SER B 1 45 ? -2.734 14.32 10.078 1 96.12 45 SER B CA 1
ATOM 1649 C C . SER B 1 45 ? -1.25 14.508 9.789 1 96.12 45 SER B C 1
ATOM 1651 O O . SER B 1 45 ? -0.752 15.633 9.773 1 96.12 45 SER B O 1
ATOM 1653 N N . TYR B 1 46 ? -0.582 13.461 9.539 1 95.12 46 TYR B N 1
ATOM 1654 C CA . TYR B 1 46 ? 0.859 13.5 9.32 1 95.12 46 TYR B CA 1
ATOM 1655 C C . TYR B 1 46 ? 1.195 14.328 8.078 1 95.12 46 TYR B C 1
ATOM 1657 O O . TYR B 1 46 ? 2.035 15.227 8.141 1 95.12 46 TYR B O 1
ATOM 1665 N N . GLN B 1 47 ? 0.559 13.984 6.941 1 96.06 47 GLN B N 1
ATOM 1666 C CA . GLN B 1 47 ? 0.883 14.672 5.695 1 96.06 47 GLN B CA 1
ATOM 1667 C C . GLN B 1 47 ? 0.54 16.156 5.777 1 96.06 47 GLN B C 1
ATOM 1669 O O . GLN B 1 47 ? 1.235 16.984 5.199 1 96.06 47 GLN B O 1
ATOM 1674 N N . GLY B 1 48 ? -0.526 16.5 6.496 1 95 48 GLY B N 1
ATOM 1675 C CA . GLY B 1 48 ? -0.889 17.906 6.688 1 95 48 GLY B CA 1
ATOM 1676 C C . GLY B 1 48 ? 0.13 18.672 7.504 1 95 48 GLY B C 1
ATOM 1677 O O . GLY B 1 48 ? 0.497 19.797 7.148 1 95 48 GLY B O 1
ATOM 1678 N N . GLN B 1 49 ? 0.546 18.016 8.539 1 93.75 49 GLN B N 1
ATOM 1679 C CA . GLN B 1 49 ? 1.522 18.656 9.422 1 93.75 49 GLN B CA 1
ATOM 1680 C C . GLN B 1 49 ? 2.85 18.875 8.695 1 93.75 49 GLN B C 1
ATOM 1682 O O . GLN B 1 49 ? 3.529 19.875 8.93 1 93.75 49 GLN B O 1
ATOM 1687 N N . GLN B 1 50 ? 3.188 17.984 7.855 1 91.75 50 GLN B N 1
ATOM 1688 C CA . GLN B 1 50 ? 4.449 18.062 7.125 1 91.75 50 GLN B CA 1
ATOM 1689 C C . GLN B 1 50 ? 4.484 19.297 6.23 1 91.75 50 GLN B C 1
ATOM 1691 O O . GLN B 1 50 ? 5.555 19.844 5.949 1 91.75 50 GLN B O 1
ATOM 1696 N N . VAL B 1 51 ? 3.359 19.797 5.812 1 91.62 51 VAL B N 1
ATOM 1697 C CA . VAL B 1 51 ? 3.305 20.953 4.93 1 91.62 51 VAL B CA 1
ATOM 1698 C C . VAL B 1 51 ? 2.682 22.141 5.668 1 91.62 51 VAL B C 1
ATOM 1700 O O . VAL B 1 51 ? 2.246 23.109 5.043 1 91.62 51 VAL B O 1
ATOM 1703 N N . HIS B 1 52 ? 2.619 21.984 6.953 1 92.81 52 HIS B N 1
ATOM 1704 C CA . HIS B 1 52 ? 2.078 23.016 7.824 1 92.81 52 HIS B CA 1
ATOM 1705 C C . HIS B 1 52 ? 0.679 23.438 7.387 1 92.81 52 HIS B C 1
ATOM 1707 O O . HIS B 1 52 ? 0.322 24.609 7.469 1 92.81 52 HIS B O 1
ATOM 1713 N N . TRP B 1 53 ? -0.016 22.5 6.73 1 92.94 53 TRP B N 1
ATOM 1714 C CA . TRP B 1 53 ? -1.389 22.672 6.266 1 92.94 53 TRP B CA 1
ATOM 1715 C C . TRP B 1 53 ? -1.479 23.797 5.242 1 92.94 53 TRP B C 1
ATOM 1717 O O . TRP B 1 53 ? -2.521 24.453 5.113 1 92.94 53 TRP B O 1
ATOM 1727 N N . GLN B 1 54 ? -0.397 24 4.473 1 91.94 54 GLN B N 1
ATOM 1728 C CA . GLN B 1 54 ? -0.348 25.141 3.578 1 91.94 54 GLN B CA 1
ATOM 1729 C C . GLN B 1 54 ? -0.544 24.719 2.125 1 91.94 54 GLN B C 1
ATOM 1731 O O . GLN B 1 54 ? -0.825 25.562 1.264 1 91.94 54 GLN B O 1
ATOM 1736 N N . ASP B 1 55 ? -0.389 23.438 1.861 1 93.62 55 ASP B N 1
ATOM 1737 C CA . ASP B 1 55 ? -0.585 22.984 0.491 1 93.62 55 ASP B CA 1
ATOM 1738 C C . ASP B 1 55 ? -2.049 23.109 0.072 1 93.62 55 ASP B C 1
ATOM 1740 O O . ASP B 1 55 ? -2.941 23.141 0.92 1 93.62 55 ASP B O 1
ATOM 1744 N N . ASP B 1 56 ? -2.225 23.156 -1.277 1 94.81 56 ASP B N 1
ATOM 1745 C CA . ASP B 1 56 ? -3.578 23.125 -1.824 1 94.81 56 ASP B CA 1
ATOM 1746 C C . ASP B 1 56 ? -4.375 21.953 -1.267 1 94.81 56 ASP B C 1
ATOM 1748 O O . ASP B 1 56 ? -3.854 20.844 -1.154 1 94.81 56 ASP B O 1
ATOM 1752 N N . PHE B 1 57 ? -5.609 22.297 -0.92 1 95.56 57 PHE B N 1
ATOM 1753 C CA . PHE B 1 57 ? -6.449 21.281 -0.292 1 95.56 57 PHE B CA 1
ATOM 1754 C C . PHE B 1 57 ? -6.633 20.078 -1.215 1 95.56 57 PHE B C 1
ATOM 1756 O O . PHE B 1 57 ? -6.562 18.938 -0.771 1 95.56 57 PHE B O 1
ATOM 1763 N N . LEU B 1 58 ? -6.84 20.375 -2.502 1 96.19 58 LEU B N 1
ATOM 1764 C CA . LEU B 1 58 ? -7.059 19.297 -3.457 1 96.19 58 LEU B CA 1
ATOM 1765 C C . LEU B 1 58 ? -5.805 18.438 -3.596 1 96.19 58 LEU B C 1
ATOM 1767 O O . LEU B 1 58 ? -5.902 17.219 -3.814 1 96.19 58 LEU B O 1
ATOM 1771 N N . LEU B 1 59 ? -4.652 19.047 -3.471 1 95.75 59 LEU B N 1
ATOM 1772 C CA . LEU B 1 59 ? -3.406 18.281 -3.525 1 95.75 59 LEU B CA 1
ATOM 1773 C C . LEU B 1 59 ? -3.277 17.359 -2.324 1 95.75 59 LEU B C 1
ATOM 1775 O O . LEU B 1 59 ? -2.818 16.219 -2.457 1 95.75 59 LEU B O 1
ATOM 1779 N N . GLN B 1 60 ? -3.691 17.891 -1.199 1 96.81 60 GLN B N 1
ATOM 1780 C CA . GLN B 1 60 ? -3.664 17.062 0.002 1 96.81 60 GLN B CA 1
ATOM 1781 C C . GLN B 1 60 ? -4.637 15.898 -0.113 1 96.81 60 GLN B C 1
ATOM 1783 O O . GLN B 1 60 ? -4.316 14.773 0.285 1 96.81 60 GLN B O 1
ATOM 1788 N N . VAL B 1 61 ? -5.77 16.203 -0.716 1 98.31 61 VAL B N 1
ATOM 1789 C CA . VAL B 1 61 ? -6.758 15.141 -0.918 1 98.31 61 VAL B CA 1
ATOM 1790 C C . VAL B 1 61 ? -6.199 14.078 -1.86 1 98.31 61 VAL B C 1
ATOM 1792 O O . VAL B 1 61 ? -6.363 12.883 -1.622 1 98.31 61 VAL B O 1
ATOM 1795 N N . PHE B 1 62 ? -5.523 14.477 -2.832 1 97.5 62 PHE B N 1
ATOM 1796 C CA . PHE B 1 62 ? -4.941 13.555 -3.797 1 97.5 62 PHE B CA 1
ATOM 1797 C C . PHE B 1 62 ? -3.875 12.688 -3.137 1 97.5 62 PHE B C 1
ATOM 1799 O O . PHE B 1 62 ? -3.836 11.477 -3.346 1 97.5 62 PHE B O 1
ATOM 1806 N N . ARG B 1 63 ? -3.027 13.234 -2.324 1 96.62 63 ARG B N 1
ATOM 1807 C CA . ARG B 1 63 ? -1.993 12.5 -1.607 1 96.62 63 ARG B CA 1
ATOM 1808 C C . ARG B 1 63 ? -2.609 11.469 -0.667 1 96.62 63 ARG B C 1
ATOM 1810 O O . ARG B 1 63 ? -2.156 10.32 -0.61 1 96.62 63 ARG B O 1
ATOM 1817 N N . CYS B 1 64 ? -3.621 11.898 -0.021 1 98.56 64 CYS B N 1
ATOM 1818 C CA . CYS B 1 64 ? -4.281 11.016 0.931 1 98.56 64 CYS B CA 1
ATOM 1819 C C . CYS B 1 64 ? -5.023 9.898 0.212 1 98.56 64 CYS B C 1
ATOM 1821 O O . CYS B 1 64 ? -5.059 8.758 0.69 1 98.56 64 CYS B O 1
ATOM 1823 N N . SER B 1 65 ? -5.578 10.211 -0.937 1 98.62 65 SER B N 1
ATOM 1824 C CA . SER B 1 65 ? -6.277 9.195 -1.715 1 98.62 65 SER B CA 1
ATOM 1825 C C . SER B 1 65 ? -5.324 8.102 -2.186 1 98.62 65 SER B C 1
ATOM 1827 O O . SER B 1 65 ? -5.676 6.918 -2.182 1 98.62 65 SER B O 1
ATOM 1829 N N . ILE B 1 66 ? -4.168 8.492 -2.588 1 97.88 66 ILE B N 1
ATOM 1830 C CA . ILE B 1 66 ? -3.164 7.527 -3.02 1 97.88 66 ILE B CA 1
ATOM 1831 C C . ILE B 1 66 ? -2.791 6.613 -1.854 1 97.88 66 ILE B C 1
ATOM 1833 O O . ILE B 1 66 ? -2.727 5.391 -2.012 1 97.88 66 ILE B O 1
ATOM 1837 N N . PHE B 1 67 ? -2.609 7.223 -0.724 1 98.62 67 PHE B N 1
ATOM 1838 C CA . PHE B 1 67 ? -2.24 6.449 0.456 1 98.62 67 PHE B CA 1
ATOM 1839 C C . PHE B 1 67 ? -3.348 5.473 0.834 1 98.62 67 PHE B C 1
ATOM 1841 O O . PHE B 1 67 ? -3.09 4.293 1.074 1 98.62 67 PHE B O 1
ATOM 1848 N N . VAL B 1 68 ? -4.539 5.992 0.909 1 98.75 68 VAL B N 1
ATOM 1849 C CA . VAL B 1 68 ? -5.68 5.184 1.333 1 98.75 68 VAL B CA 1
ATOM 1850 C C . VAL B 1 68 ? -5.887 4.031 0.356 1 98.75 68 VAL B C 1
ATOM 1852 O O . VAL B 1 68 ? -6.125 2.893 0.771 1 98.75 68 VAL B O 1
ATOM 1855 N N . THR B 1 69 ? -5.781 4.297 -0.941 1 98.62 69 THR B N 1
ATOM 1856 C CA . THR B 1 69 ? -5.965 3.26 -1.95 1 98.62 69 THR B CA 1
ATOM 1857 C C . THR B 1 69 ? -4.871 2.201 -1.841 1 98.62 69 THR B C 1
ATOM 1859 O O . THR B 1 69 ? -5.152 1.003 -1.878 1 98.62 69 THR B O 1
ATOM 1862 N N . ALA B 1 70 ? -3.662 2.648 -1.677 1 98.44 70 ALA B N 1
ATOM 1863 C CA . ALA B 1 70 ? -2.545 1.723 -1.511 1 98.44 70 ALA B CA 1
ATOM 1864 C C . ALA B 1 70 ? -2.721 0.87 -0.258 1 98.44 70 ALA B C 1
ATOM 1866 O O . ALA B 1 70 ? -2.52 -0.346 -0.294 1 98.44 70 ALA B O 1
ATOM 1867 N N . ALA B 1 71 ? -3.08 1.505 0.824 1 98.62 71 ALA B N 1
ATOM 1868 C CA . ALA B 1 71 ? -3.27 0.802 2.09 1 98.62 71 ALA B CA 1
ATOM 1869 C C . ALA B 1 71 ? -4.402 -0.215 1.989 1 98.62 71 ALA B C 1
ATOM 1871 O O . ALA B 1 71 ? -4.305 -1.32 2.527 1 98.62 71 ALA B O 1
ATOM 1872 N N . GLU B 1 72 ? -5.465 0.228 1.324 1 98.38 72 GLU B N 1
ATOM 1873 C CA . GLU B 1 72 ? -6.582 -0.683 1.103 1 98.38 72 GLU B CA 1
ATOM 1874 C C . GLU B 1 72 ? -6.152 -1.896 0.282 1 98.38 72 GLU B C 1
ATOM 1876 O O . GLU B 1 72 ? -6.504 -3.031 0.612 1 98.38 72 GLU B O 1
ATOM 1881 N N . PHE B 1 73 ? -5.434 -1.616 -0.71 1 98.56 73 PHE B N 1
ATOM 1882 C CA . PHE B 1 73 ? -5 -2.693 -1.591 1 98.56 73 PHE B CA 1
ATOM 1883 C C . PHE B 1 73 ? -4.121 -3.686 -0.839 1 98.56 73 PHE B C 1
ATOM 1885 O O . PHE B 1 73 ? -4.355 -4.895 -0.894 1 98.56 73 PHE B O 1
ATOM 1892 N N . ILE B 1 74 ? -3.139 -3.205 -0.089 1 98.19 74 ILE B N 1
ATOM 1893 C CA . ILE B 1 74 ? -2.217 -4.051 0.66 1 98.19 74 ILE B CA 1
ATOM 1894 C C . ILE B 1 74 ? -2.982 -4.824 1.73 1 98.19 74 ILE B C 1
ATOM 1896 O O . ILE B 1 74 ? -2.807 -6.039 1.876 1 98.19 74 ILE B O 1
ATOM 1900 N N . THR B 1 75 ? -3.848 -4.145 2.418 1 98.19 75 THR B N 1
ATOM 1901 C CA . THR B 1 75 ? -4.637 -4.793 3.457 1 98.19 75 THR B CA 1
ATOM 1902 C C . THR B 1 75 ? -5.527 -5.879 2.859 1 98.19 75 THR B C 1
ATOM 1904 O O . THR B 1 75 ? -5.668 -6.961 3.432 1 98.19 75 THR B O 1
ATOM 1907 N N . GLY B 1 76 ? -6.105 -5.582 1.71 1 98.19 76 GLY B N 1
ATOM 1908 C CA . GLY B 1 76 ? -6.957 -6.555 1.041 1 98.19 76 GLY B CA 1
ATOM 1909 C C . GLY B 1 76 ? -6.219 -7.816 0.632 1 98.19 76 GLY B C 1
ATOM 1910 O O . GLY B 1 76 ? -6.73 -8.922 0.801 1 98.19 76 GLY B O 1
ATOM 1911 N N . ILE B 1 77 ? -5.031 -7.637 0.12 1 97.38 77 ILE B N 1
ATOM 1912 C CA . ILE B 1 77 ? -4.242 -8.797 -0.275 1 97.38 77 ILE B CA 1
ATOM 1913 C C . ILE B 1 77 ? -3.916 -9.641 0.955 1 97.38 77 ILE B C 1
ATOM 1915 O O . ILE B 1 77 ? -4.047 -10.867 0.927 1 97.38 77 ILE B O 1
ATOM 1919 N N . ILE B 1 78 ? -3.57 -9.008 2.062 1 96.31 78 ILE B N 1
ATOM 1920 C CA . ILE B 1 78 ? -3.158 -9.719 3.266 1 96.31 78 ILE B CA 1
ATOM 1921 C C . ILE B 1 78 ? -4.379 -10.344 3.939 1 96.31 78 ILE B C 1
ATOM 1923 O O . ILE B 1 78 ? -4.43 -11.562 4.148 1 96.31 78 ILE B O 1
ATOM 1927 N N . VAL B 1 79 ? -5.383 -9.609 4.152 1 97.5 79 VAL B N 1
ATOM 1928 C CA . VAL B 1 79 ? -6.523 -10.023 4.965 1 97.5 79 VAL B CA 1
ATOM 1929 C C . VAL B 1 79 ? -7.449 -10.914 4.145 1 97.5 79 VAL B C 1
ATOM 1931 O O . VAL B 1 79 ? -7.84 -11.992 4.598 1 97.5 79 VAL B O 1
ATOM 1934 N N . ASN B 1 80 ? -7.754 -10.547 2.896 1 97.44 80 ASN B N 1
ATOM 1935 C CA . ASN B 1 80 ? -8.766 -11.25 2.121 1 97.44 80 ASN B CA 1
ATOM 1936 C C . ASN B 1 80 ? -8.164 -12.398 1.321 1 97.44 80 ASN B C 1
ATOM 1938 O O . ASN B 1 80 ? -8.797 -13.445 1.17 1 97.44 80 ASN B O 1
ATOM 1942 N N . LYS B 1 81 ? -6.996 -12.156 0.814 1 94.75 81 LYS B N 1
ATOM 1943 C CA . LYS B 1 81 ? -6.469 -13.156 -0.115 1 94.75 81 LYS B CA 1
ATOM 1944 C C . LYS B 1 81 ? -5.535 -14.133 0.597 1 94.75 81 LYS B C 1
ATOM 1946 O O . LYS B 1 81 ? -5.656 -15.344 0.429 1 94.75 81 LYS B O 1
ATOM 1951 N N . TRP B 1 82 ? -4.672 -13.641 1.427 1 93.94 82 TRP B N 1
ATOM 1952 C CA . TRP B 1 82 ? -3.723 -14.523 2.1 1 93.94 82 TRP B CA 1
ATOM 1953 C C . TRP B 1 82 ? -4.375 -15.219 3.293 1 93.94 82 TRP B C 1
ATOM 1955 O O . TRP B 1 82 ? -4.207 -16.422 3.484 1 93.94 82 TRP B O 1
ATOM 1965 N N . PHE B 1 83 ? -5.121 -14.453 4.102 1 95.19 83 PHE B N 1
ATOM 1966 C CA . PHE B 1 83 ? -5.734 -15.023 5.293 1 95.19 83 PHE B CA 1
ATOM 1967 C C . PHE B 1 83 ? -7.145 -15.516 4.988 1 95.19 83 PHE B C 1
ATOM 1969 O O . PHE B 1 83 ? -7.809 -16.094 5.855 1 95.19 83 PHE B O 1
ATOM 1976 N N . ALA B 1 84 ? -7.652 -15.258 3.822 1 94.81 84 ALA B N 1
ATOM 1977 C CA . ALA B 1 84 ? -8.93 -15.758 3.316 1 94.81 84 ALA B CA 1
ATOM 1978 C C . ALA B 1 84 ? -10.086 -15.32 4.219 1 94.81 84 ALA B C 1
ATOM 1980 O O . ALA B 1 84 ? -10.984 -16.109 4.512 1 94.81 84 ALA B O 1
ATOM 1981 N N . LEU B 1 85 ? -10.07 -14.07 4.68 1 95.25 85 LEU B N 1
ATOM 1982 C CA . LEU B 1 85 ? -11.117 -13.578 5.574 1 95.25 85 LEU B CA 1
ATOM 1983 C C . LEU B 1 85 ? -12.258 -12.945 4.781 1 95.25 85 LEU B C 1
ATOM 1985 O O . LEU B 1 85 ? -13.359 -12.781 5.305 1 95.25 85 LEU B O 1
ATOM 1989 N N . HIS B 1 86 ? -12 -12.562 3.586 1 95.69 86 HIS B N 1
ATOM 1990 C CA . HIS B 1 86 ? -13.008 -12.062 2.66 1 95.69 86 HIS B CA 1
ATOM 1991 C C . HIS B 1 86 ? -13.844 -10.961 3.297 1 95.69 86 HIS B C 1
ATOM 1993 O O . HIS B 1 86 ? -15.078 -11.008 3.262 1 95.69 86 HIS B O 1
ATOM 1999 N N . VAL B 1 87 ? -13.219 -10.016 3.914 1 96.62 87 VAL B N 1
ATOM 2000 C CA . VAL B 1 87 ? -13.867 -8.906 4.613 1 96.62 87 VAL B CA 1
ATOM 2001 C C . VAL B 1 87 ? -14.617 -8.031 3.609 1 96.62 87 VAL B C 1
ATOM 2003 O O . VAL B 1 87 ? -15.703 -7.531 3.904 1 96.62 87 VAL B O 1
ATOM 2006 N N . TRP B 1 88 ? -14.094 -7.773 2.455 1 96.06 88 TRP B N 1
ATOM 2007 C CA . TRP B 1 88 ? -14.766 -7.102 1.352 1 96.06 88 TRP B CA 1
ATOM 2008 C C . TRP B 1 88 ? -14.344 -7.695 0.012 1 96.06 88 TRP B C 1
ATOM 2010 O O . TRP B 1 88 ? -13.359 -8.43 -0.066 1 96.06 88 TRP B O 1
ATOM 2020 N N . ASP B 1 89 ? -15.164 -7.461 -1.008 1 96.81 89 ASP B N 1
ATOM 2021 C CA . ASP B 1 89 ? -14.898 -7.98 -2.348 1 96.81 89 ASP B CA 1
ATOM 2022 C C . ASP B 1 89 ? -15.508 -7.074 -3.416 1 96.81 89 ASP B C 1
ATOM 2024 O O . ASP B 1 89 ? -16.734 -6.969 -3.531 1 96.81 89 ASP B O 1
ATOM 2028 N N . TYR B 1 90 ? -14.562 -6.543 -4.27 1 97.19 90 TYR B N 1
ATOM 2029 C CA . TYR B 1 90 ? -15.016 -5.613 -5.301 1 97.19 90 TYR B CA 1
ATOM 2030 C C . TYR B 1 90 ? -14.93 -6.25 -6.684 1 97.19 90 TYR B C 1
ATOM 2032 O O . TYR B 1 90 ? -14.859 -5.547 -7.695 1 97.19 90 TYR B O 1
ATOM 2040 N N . SER B 1 91 ? -14.938 -7.52 -6.77 1 95.25 91 SER B N 1
ATOM 2041 C CA . SER B 1 91 ? -14.711 -8.25 -8.016 1 95.25 91 SER B CA 1
ATOM 2042 C C . SER B 1 91 ? -15.781 -7.914 -9.047 1 95.25 91 SER B C 1
ATOM 2044 O O . SER B 1 91 ? -15.523 -7.977 -10.25 1 95.25 91 SER B O 1
ATOM 2046 N N . CYS B 1 92 ? -16.953 -7.496 -8.656 1 96.38 92 CYS B N 1
ATOM 2047 C CA . CYS B 1 92 ? -18.031 -7.211 -9.586 1 96.38 92 CYS B CA 1
ATOM 2048 C C . CYS B 1 92 ? -18.125 -5.719 -9.883 1 96.38 92 CYS B C 1
ATOM 2050 O O . CYS B 1 92 ? -19.062 -5.266 -10.531 1 96.38 92 CYS B O 1
ATOM 2052 N N . MET B 1 93 ? -17.266 -4.93 -9.391 1 96.75 93 MET B N 1
ATOM 2053 C CA . MET B 1 93 ? -17.234 -3.484 -9.602 1 96.75 93 MET B CA 1
ATOM 2054 C C . MET B 1 93 ? -16.344 -3.123 -10.789 1 96.75 93 MET B C 1
ATOM 2056 O O . MET B 1 93 ? -15.445 -3.877 -11.148 1 96.75 93 MET B O 1
ATOM 2060 N N . PRO B 1 94 ? -16.625 -2.084 -11.453 1 96.5 94 PRO B N 1
ATOM 2061 C CA . PRO B 1 94 ? -15.797 -1.703 -12.602 1 96.5 94 PRO B CA 1
ATOM 2062 C C . PRO B 1 94 ? -14.391 -1.253 -12.195 1 96.5 94 PRO B C 1
ATOM 2064 O O . PRO B 1 94 ? -14.219 -0.624 -11.148 1 96.5 94 PRO B O 1
ATOM 2067 N N . PHE B 1 95 ? -13.406 -1.53 -13.07 1 96 95 PHE B N 1
ATOM 2068 C CA . PHE B 1 95 ? -12.016 -1.126 -12.898 1 96 95 PHE B CA 1
ATOM 2069 C C . PHE B 1 95 ? -11.492 -1.567 -11.539 1 96 95 PHE B C 1
ATOM 2071 O O . PHE B 1 95 ? -10.945 -0.756 -10.789 1 96 95 PHE B O 1
ATOM 2078 N N . GLN B 1 96 ? -11.664 -2.834 -11.273 1 96.38 96 GLN B N 1
ATOM 2079 C CA . GLN B 1 96 ? -11.211 -3.389 -10 1 96.38 96 GLN B CA 1
ATOM 2080 C C . GLN B 1 96 ? -9.867 -4.082 -10.156 1 96.38 96 GLN B C 1
ATOM 2082 O O . GLN B 1 96 ? -9.469 -4.445 -11.266 1 96.38 96 GLN B O 1
ATOM 2087 N N . LEU B 1 97 ? -9.094 -4.121 -9.133 1 94.25 97 LEU B N 1
ATOM 2088 C CA . LEU B 1 97 ? -7.824 -4.844 -9.062 1 94.25 97 LEU B CA 1
ATOM 2089 C C . LEU B 1 97 ? -7.871 -5.934 -8 1 94.25 97 LEU B C 1
ATOM 2091 O O . LEU B 1 97 ? -7.887 -5.641 -6.805 1 94.25 97 LEU B O 1
ATOM 2095 N N . PHE B 1 98 ? -7.922 -7.203 -8.383 1 93.88 98 PHE B N 1
ATOM 2096 C CA . PHE B 1 98 ? -7.977 -8.398 -7.551 1 93.88 98 PHE B CA 1
ATOM 2097 C C . PHE B 1 98 ? -9.172 -8.352 -6.605 1 93.88 98 PHE B C 1
ATOM 2099 O O . PHE B 1 98 ? -9.141 -8.938 -5.523 1 93.88 98 PHE B O 1
ATOM 2106 N N . GLY B 1 99 ? -10.094 -7.547 -6.98 1 96.5 99 GLY B N 1
ATOM 2107 C CA . GLY B 1 99 ? -11.289 -7.426 -6.152 1 96.5 99 GLY B CA 1
ATOM 2108 C C . GLY B 1 99 ? -11.031 -6.691 -4.848 1 96.5 99 GLY B C 1
ATOM 2109 O O . GLY B 1 99 ? -11.852 -6.738 -3.934 1 96.5 99 GLY B O 1
ATOM 2110 N N . GLN B 1 100 ? -9.883 -6.062 -4.754 1 97.75 100 GLN B N 1
ATOM 2111 C CA . GLN B 1 100 ? -9.531 -5.469 -3.469 1 97.75 100 GLN B CA 1
ATOM 2112 C C . GLN B 1 100 ? -9.664 -3.949 -3.506 1 97.75 100 GLN B C 1
ATOM 2114 O O . GLN B 1 100 ? -9.883 -3.314 -2.471 1 97.75 100 GLN B O 1
ATOM 2119 N N . ILE B 1 101 ? -9.5 -3.389 -4.68 1 98.25 101 ILE B N 1
ATOM 2120 C CA . ILE B 1 101 ? -9.797 -1.976 -4.895 1 98.25 101 ILE B CA 1
ATOM 2121 C C . ILE B 1 101 ? -10.547 -1.799 -6.211 1 98.25 101 ILE B C 1
ATOM 2123 O O . ILE B 1 101 ? -10.5 -2.67 -7.082 1 98.25 101 ILE B O 1
ATOM 2127 N N . CYS B 1 102 ? -11.305 -0.804 -6.301 1 97.5 102 CYS B N 1
ATOM 2128 C CA . CYS B 1 102 ? -12.039 -0.472 -7.52 1 97.5 102 CYS B CA 1
ATOM 2129 C C . CYS B 1 102 ? -12.234 1.034 -7.645 1 97.5 102 CYS B C 1
ATOM 2131 O O . CYS B 1 102 ? -12.062 1.77 -6.668 1 97.5 102 CYS B O 1
ATOM 2133 N N . LEU B 1 103 ? -12.555 1.479 -8.844 1 97.69 103 LEU B N 1
ATOM 2134 C CA . LEU B 1 103 ? -12.633 2.912 -9.109 1 97.69 103 LEU B CA 1
ATOM 2135 C C . LEU B 1 103 ? -13.781 3.551 -8.344 1 97.69 103 LEU B C 1
ATOM 2137 O O . LEU B 1 103 ? -13.602 4.594 -7.707 1 97.69 103 LEU B O 1
ATOM 2141 N N . PRO B 1 104 ? -14.969 2.992 -8.281 1 97.62 104 PRO B N 1
ATOM 2142 C CA . PRO B 1 104 ? -16.062 3.627 -7.543 1 97.62 104 PRO B CA 1
ATOM 2143 C C . PRO B 1 104 ? -15.742 3.848 -6.07 1 97.62 104 PRO B C 1
ATOM 2145 O O . PRO B 1 104 ? -16 4.926 -5.527 1 97.62 104 PRO B O 1
ATOM 2148 N N . TYR B 1 105 ? -15.109 2.9 -5.473 1 97.06 105 TYR B N 1
ATOM 2149 C CA . TYR B 1 105 ? -14.836 3.045 -4.047 1 97.06 105 TYR B CA 1
ATOM 2150 C C . TYR B 1 105 ? -13.625 3.938 -3.812 1 97.06 105 TYR B C 1
ATOM 2152 O O . TYR B 1 105 ? -13.531 4.605 -2.781 1 97.06 105 TYR B O 1
ATOM 2160 N N . THR B 1 106 ? -12.703 3.924 -4.738 1 98.19 106 THR B N 1
ATOM 2161 C CA . THR B 1 106 ? -11.625 4.902 -4.66 1 98.19 106 THR B CA 1
ATOM 2162 C C . THR B 1 106 ? -12.18 6.32 -4.672 1 98.19 106 THR B C 1
ATOM 2164 O O . THR B 1 106 ? -11.719 7.18 -3.914 1 98.19 106 THR B O 1
ATOM 2167 N N . MET B 1 107 ? -13.211 6.512 -5.492 1 97.94 107 MET B N 1
ATOM 2168 C CA . MET B 1 107 ? -13.844 7.828 -5.555 1 97.94 107 MET B CA 1
ATOM 2169 C C . MET B 1 107 ? -14.57 8.141 -4.254 1 97.94 107 MET B C 1
ATOM 2171 O O . MET B 1 107 ? -14.477 9.258 -3.74 1 97.94 107 MET B O 1
ATOM 2175 N N . LEU B 1 108 ? -15.234 7.227 -3.76 1 97.06 108 LEU B N 1
ATOM 2176 C CA . LEU B 1 108 ? -15.93 7.41 -2.492 1 97.06 108 LEU B CA 1
ATOM 2177 C C . LEU B 1 108 ? -14.945 7.711 -1.368 1 97.06 108 LEU B C 1
ATOM 2179 O O . LEU B 1 108 ? -15.172 8.617 -0.566 1 97.06 108 LEU B O 1
ATOM 2183 N N . PHE B 1 109 ? -13.852 6.941 -1.321 1 97.94 109 PHE B N 1
ATOM 2184 C CA . PHE B 1 109 ? -12.867 7.105 -0.26 1 97.94 109 PHE B CA 1
ATOM 2185 C C . PHE B 1 109 ? -12.125 8.422 -0.413 1 97.94 109 PHE B C 1
ATOM 2187 O O . PHE B 1 109 ? -11.633 8.984 0.57 1 97.94 109 PHE B O 1
ATOM 2194 N N . THR B 1 110 ? -12.055 8.859 -1.636 1 98.62 110 THR B N 1
ATOM 2195 C CA . THR B 1 110 ? -11.461 10.18 -1.851 1 98.62 110 THR B CA 1
ATOM 2196 C C . THR B 1 110 ? -12.281 11.258 -1.146 1 98.62 110 THR B C 1
ATOM 2198 O O . THR B 1 110 ? -11.719 12.18 -0.549 1 98.62 110 THR B O 1
ATOM 2201 N N . CYS B 1 111 ? -13.539 11.164 -1.2 1 97.94 111 CYS B N 1
ATOM 2202 C CA . CYS B 1 111 ? -14.398 12.078 -0.463 1 97.94 111 CYS B CA 1
ATOM 2203 C C . CYS B 1 111 ? -14.188 11.945 1.039 1 97.94 111 CYS B C 1
ATOM 2205 O O . CYS B 1 111 ? -14.148 12.938 1.761 1 97.94 111 CYS B O 1
ATOM 2207 N N . LEU B 1 112 ? -14.031 10.773 1.464 1 97.94 112 LEU B N 1
ATOM 2208 C CA . LEU B 1 112 ? -13.773 10.523 2.879 1 97.94 112 LEU B CA 1
ATOM 2209 C C . LEU B 1 112 ? -12.43 11.109 3.295 1 97.94 112 LEU B C 1
ATOM 2211 O O . LEU B 1 112 ? -12.266 11.539 4.438 1 97.94 112 LEU B O 1
ATOM 2215 N N . CYS B 1 113 ? -11.469 11.086 2.359 1 98.62 113 CYS B N 1
ATOM 2216 C CA . CYS B 1 113 ? -10.172 11.688 2.633 1 98.62 113 CYS B CA 1
ATOM 2217 C C . CYS B 1 113 ? -10.312 13.18 2.916 1 98.62 113 CYS B C 1
ATOM 2219 O O . CYS B 1 113 ? -9.672 13.711 3.828 1 98.62 113 CYS B O 1
ATOM 2221 N N . ALA B 1 114 ? -11.133 13.859 2.113 1 98.06 114 ALA B N 1
ATOM 2222 C CA . ALA B 1 114 ? -11.367 15.289 2.33 1 98.06 114 ALA B CA 1
ATOM 2223 C C . ALA B 1 114 ? -11.922 15.547 3.73 1 98.06 114 ALA B C 1
ATOM 2225 O O . ALA B 1 114 ? -11.414 16.406 4.453 1 98.06 114 ALA B O 1
ATOM 2226 N N . ALA B 1 115 ? -12.852 14.773 4.086 1 98 115 ALA B N 1
ATOM 2227 C CA . ALA B 1 115 ? -13.453 14.906 5.414 1 98 115 ALA B CA 1
ATOM 2228 C C . ALA B 1 115 ? -12.438 14.57 6.508 1 98 115 ALA B C 1
ATOM 2230 O O . ALA B 1 115 ? -12.391 15.242 7.539 1 98 115 ALA B O 1
ATOM 2231 N N . GLY B 1 116 ? -11.672 13.516 6.281 1 98.19 116 GLY B N 1
ATOM 2232 C CA . GLY B 1 116 ? -10.688 13.094 7.262 1 98.19 116 GLY B CA 1
ATOM 2233 C C . GLY B 1 116 ? -9.594 14.117 7.492 1 98.19 116 GLY B C 1
ATOM 2234 O O . GLY B 1 116 ? -9.148 14.312 8.625 1 98.19 116 GLY B O 1
ATOM 2235 N N . ILE B 1 117 ? -9.195 14.711 6.402 1 97.88 117 ILE B N 1
ATOM 2236 C CA . ILE B 1 117 ? -8.172 15.75 6.5 1 97.88 117 ILE B CA 1
ATOM 2237 C C . ILE B 1 117 ? -8.695 16.906 7.344 1 97.88 117 ILE B C 1
ATOM 2239 O O . ILE B 1 117 ? -8.016 17.359 8.266 1 97.88 117 ILE B O 1
ATOM 2243 N N . TYR B 1 118 ? -9.875 17.312 7.043 1 96.56 118 TYR B N 1
ATOM 2244 C CA . TYR B 1 118 ? -10.5 18.406 7.789 1 96.56 118 TYR B CA 1
ATOM 2245 C C . TYR B 1 118 ? -10.656 18.031 9.258 1 96.56 118 TYR B C 1
ATOM 2247 O O . TYR B 1 118 ? -10.305 18.828 10.148 1 96.56 118 TYR B O 1
ATOM 2255 N N . LEU B 1 119 ? -11.133 16.906 9.477 1 96.88 119 LEU B N 1
ATOM 2256 C CA . LEU B 1 119 ? -11.383 16.438 10.836 1 96.88 119 LEU B CA 1
ATOM 2257 C C . LEU B 1 119 ? -10.078 16.312 11.617 1 96.88 119 LEU B C 1
ATOM 2259 O O . LEU B 1 119 ? -9.992 16.781 12.758 1 96.88 119 LEU B O 1
ATOM 2263 N N . SER B 1 120 ? -9.117 15.656 11.047 1 96.94 120 SER B N 1
ATOM 2264 C CA . SER B 1 120 ? -7.844 15.453 11.734 1 96.94 120 SER B CA 1
ATOM 2265 C C . SER B 1 120 ? -7.172 16.781 12.055 1 96.94 120 SER B C 1
ATOM 2267 O O . SER B 1 120 ? -6.625 16.969 13.148 1 96.94 120 SER B O 1
ATOM 2269 N N . ALA B 1 121 ? -7.211 17.734 11.156 1 95.56 121 ALA B N 1
ATOM 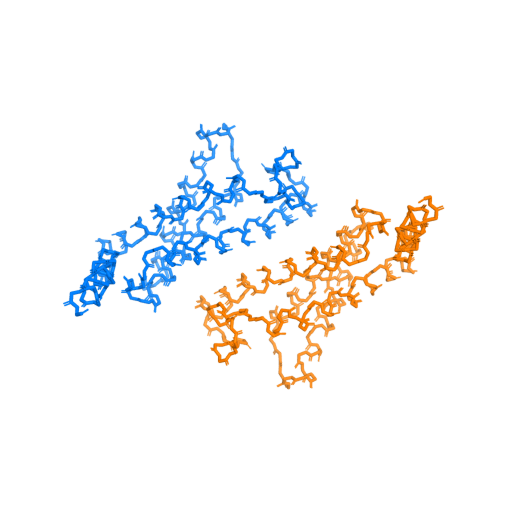2270 C CA . ALA B 1 121 ? -6.613 19.047 11.352 1 95.56 121 ALA B CA 1
ATOM 2271 C C . ALA B 1 121 ? -7.266 19.781 12.523 1 95.56 121 ALA B C 1
ATOM 2273 O O . ALA B 1 121 ? -6.57 20.344 13.375 1 95.56 121 ALA B O 1
ATOM 2274 N N . ASN B 1 122 ? -8.555 19.734 12.562 1 94.94 122 ASN B N 1
ATOM 2275 C CA . ASN B 1 122 ? -9.289 20.453 13.602 1 94.94 122 ASN B CA 1
ATOM 2276 C C . ASN B 1 122 ? -9.133 19.781 14.961 1 94.94 122 ASN B C 1
ATOM 2278 O O . ASN B 1 122 ? -9.078 20.469 15.984 1 94.94 122 ASN B O 1
ATOM 2282 N N . ILE B 1 123 ? -9.102 18.5 14.938 1 95.19 123 ILE B N 1
ATOM 2283 C CA . ILE B 1 123 ? -8.875 17.781 16.188 1 95.19 123 ILE B CA 1
ATOM 2284 C C . ILE B 1 123 ? -7.516 18.172 16.766 1 95.19 123 ILE B C 1
ATOM 2286 O O . ILE B 1 123 ? -7.406 18.484 17.953 1 95.19 123 ILE B O 1
ATOM 2290 N N . LEU B 1 124 ? -6.535 18.172 15.93 1 94.38 124 LEU B N 1
ATOM 2291 C CA . LEU B 1 124 ? -5.191 18.516 16.391 1 94.38 124 LEU B CA 1
ATOM 2292 C C . LEU B 1 124 ? -5.117 19.953 16.859 1 94.38 124 LEU B C 1
ATOM 2294 O O . LEU B 1 124 ? -4.449 20.266 17.844 1 94.38 124 LEU B O 1
ATOM 2298 N N . TYR B 1 125 ? -5.797 20.797 16.188 1 93.25 125 TYR B N 1
ATOM 2299 C CA . TYR B 1 125 ? -5.809 22.219 16.531 1 93.25 125 TYR B CA 1
ATOM 2300 C C . TYR B 1 125 ? -6.523 22.438 17.859 1 93.25 125 TYR B C 1
ATOM 2302 O O . TYR B 1 125 ? -5.996 23.109 18.75 1 93.25 125 TYR B O 1
ATOM 2310 N N . LEU B 1 126 ? -7.613 21.828 18.047 1 93.06 126 LEU B N 1
ATOM 2311 C CA . LEU B 1 126 ? -8.477 22.094 19.188 1 93.06 126 LEU B CA 1
ATOM 2312 C C . LEU B 1 126 ? -7.98 21.344 20.422 1 93.06 126 LEU B C 1
ATOM 2314 O O . LEU B 1 126 ? -8 21.891 21.531 1 93.06 126 LEU B O 1
ATOM 2318 N N . LEU B 1 127 ? -7.516 20.156 20.234 1 91.06 127 LEU B N 1
ATOM 2319 C CA . LEU B 1 127 ? -7.234 19.312 21.391 1 91.06 127 LEU B CA 1
ATOM 2320 C C . LEU B 1 127 ? -5.746 19.344 21.734 1 91.06 127 LEU B C 1
ATOM 2322 O O . LEU B 1 127 ? -5.367 19.141 22.891 1 91.06 127 LEU B O 1
ATOM 2326 N N . TYR B 1 128 ? -4.898 19.625 20.734 1 91.19 128 TYR B N 1
ATOM 2327 C CA . TYR B 1 128 ? -3.473 19.484 20.984 1 91.19 128 TYR B CA 1
ATOM 2328 C C . TYR B 1 128 ? -2.725 20.766 20.672 1 91.19 128 TYR B C 1
ATOM 2330 O O . TYR B 1 128 ? -1.493 20.812 20.719 1 91.19 128 TYR B O 1
ATOM 2338 N N . ASP B 1 129 ? -3.438 21.828 20.375 1 89.31 129 ASP B N 1
ATOM 2339 C CA . ASP B 1 129 ? -2.891 23.156 20.156 1 89.31 129 ASP B CA 1
ATOM 2340 C C . ASP B 1 129 ? -1.861 23.156 19.031 1 89.31 129 ASP B C 1
ATOM 2342 O O . ASP B 1 129 ? -0.807 23.781 19.141 1 89.31 129 ASP B O 1
ATOM 2346 N N . GLU B 1 130 ? -2.139 22.312 18.047 1 89.69 130 GLU B N 1
ATOM 2347 C CA . GLU B 1 130 ? -1.287 22.281 16.859 1 89.69 130 GLU B CA 1
ATOM 2348 C C . GLU B 1 130 ? -1.622 23.438 15.914 1 89.69 130 GLU B C 1
ATOM 2350 O O . GLU B 1 130 ? -2.473 24.266 16.234 1 89.69 130 GLU B O 1
ATOM 2355 N N . GLU B 1 131 ? -0.884 23.578 14.836 1 87.44 131 GLU B N 1
ATOM 2356 C CA . GLU B 1 131 ? -1.035 24.672 13.883 1 87.44 131 GLU B CA 1
ATOM 2357 C C . GLU B 1 131 ? -2.457 24.719 13.336 1 87.44 131 GLU B C 1
ATOM 2359 O O . GLU B 1 131 ? -3.059 23.688 13.039 1 87.44 131 GLU B O 1
ATOM 2364 N N . LYS B 1 132 ? -2.893 25.938 13.125 1 86.12 132 LYS B N 1
ATOM 2365 C CA . LYS B 1 132 ? -4.219 26.125 12.555 1 86.12 132 LYS B CA 1
ATOM 2366 C C . LYS B 1 132 ? -4.246 25.75 11.078 1 86.12 132 LYS B C 1
ATOM 2368 O O . LYS B 1 132 ? -3.375 26.156 10.305 1 86.12 132 LYS B O 1
ATOM 2373 N N . PRO B 1 133 ? -5.207 24.906 10.688 1 85.88 133 PRO B N 1
ATOM 2374 C CA . PRO B 1 133 ? -5.289 24.516 9.281 1 85.88 133 PRO B CA 1
ATOM 2375 C C . PRO B 1 133 ? -5.648 25.688 8.359 1 85.88 133 PRO B C 1
ATOM 2377 O O . PRO B 1 133 ? -6.465 26.531 8.727 1 85.88 133 PRO B O 1
ATOM 2380 N N . GLN B 1 134 ? -4.906 25.875 7.285 1 80.81 134 GLN B N 1
ATOM 2381 C CA . GLN B 1 134 ? -5.152 26.922 6.297 1 80.81 134 GLN B CA 1
ATOM 2382 C C . GLN B 1 134 ? -5.637 26.328 4.977 1 80.81 134 GLN B C 1
ATOM 2384 O O . GLN B 1 134 ? -4.891 26.297 3.994 1 80.81 134 GLN B O 1
ATOM 2389 N N . PHE B 1 135 ? -6.766 25.766 4.812 1 75.81 135 PHE B N 1
ATOM 2390 C CA . PHE B 1 135 ? -7.242 25.078 3.619 1 75.81 135 PHE B CA 1
ATOM 2391 C C . PHE B 1 135 ? -7.652 26.078 2.543 1 75.81 135 PHE B C 1
ATOM 2393 O O . PHE B 1 135 ? -7.613 25.766 1.351 1 75.81 135 PHE B O 1
ATOM 2400 N N . LEU B 1 136 ? -8.234 27.234 2.904 1 60.16 136 LEU B N 1
ATOM 2401 C CA . LEU B 1 136 ? -8.828 28.219 2.002 1 60.16 136 LEU B CA 1
ATOM 2402 C C . LEU B 1 136 ? -7.789 29.203 1.513 1 60.16 136 LEU B C 1
ATOM 2404 O O . LEU B 1 136 ? -8.008 29.906 0.52 1 60.16 136 LEU B O 1
ATOM 2408 N N . LYS B 1 137 ? -6.75 29.391 2.092 1 54.47 137 LYS B N 1
ATOM 2409 C CA . LYS B 1 137 ? -5.961 30.578 1.723 1 54.47 137 LYS B CA 1
ATOM 2410 C C . LYS B 1 137 ? -5.457 30.469 0.286 1 54.47 137 LYS B C 1
ATOM 2412 O O . LYS B 1 137 ? -5.457 31.453 -0.452 1 54.47 137 LYS B O 1
ATOM 2417 N N . LYS B 1 138 ? -4.742 29.406 -0.134 1 53.06 138 LYS B N 1
ATOM 2418 C CA . LYS B 1 138 ? -4.055 29.469 -1.421 1 53.06 138 LYS B CA 1
ATOM 2419 C C . LYS B 1 138 ? -5.035 29.266 -2.576 1 53.06 138 LYS B C 1
ATOM 2421 O O . LYS B 1 138 ? -4.711 29.562 -3.727 1 53.06 138 LYS B O 1
ATOM 2426 N N . SER B 1 139 ? -6.129 28.578 -2.42 1 46.59 139 SER B N 1
ATOM 2427 C CA . SER B 1 139 ? -7.098 28.578 -3.512 1 46.59 139 SER B CA 1
ATOM 2428 C C . SER B 1 139 ? -7.48 30 -3.9 1 46.59 139 SER B C 1
ATOM 2430 O O . SER B 1 139 ? -7.758 30.281 -5.066 1 46.59 139 SER B O 1
ATOM 2432 N N . ILE B 1 140 ? -7.539 30.828 -2.957 1 46.5 140 ILE B N 1
ATOM 2433 C CA . ILE B 1 140 ? -7.852 32.219 -3.215 1 46.5 140 ILE B CA 1
ATOM 2434 C C . ILE B 1 140 ? -6.633 32.938 -3.818 1 46.5 140 ILE B C 1
ATOM 2436 O O . ILE B 1 140 ? -6.762 33.719 -4.758 1 46.5 140 ILE B O 1
ATOM 2440 N N . LEU B 1 141 ? -5.504 32.625 -3.426 1 47.78 141 LEU B N 1
ATOM 2441 C CA . LEU B 1 141 ? -4.328 33.281 -3.986 1 47.78 141 LEU B CA 1
ATOM 2442 C C . LEU B 1 141 ? -4.027 32.75 -5.387 1 47.78 141 LEU B C 1
ATOM 2444 O O . LEU B 1 141 ? -3.598 33.5 -6.262 1 47.78 141 LEU B O 1
ATOM 2448 N N . LEU B 1 142 ? -4.16 31.453 -5.602 1 46.31 142 LEU B N 1
ATOM 2449 C CA . LEU B 1 142 ? -4.07 30.938 -6.965 1 46.31 142 LEU B CA 1
ATOM 2450 C C . LEU B 1 142 ? -5.16 31.547 -7.844 1 46.31 142 LEU B C 1
ATOM 2452 O O . LEU B 1 142 ? -4.914 31.875 -9.008 1 46.31 142 LEU B O 1
ATOM 2456 N N . ASN B 1 143 ? -6.312 31.656 -7.234 1 46.53 143 ASN B N 1
ATOM 2457 C CA . ASN B 1 143 ? -7.348 32.406 -7.949 1 46.53 143 ASN B CA 1
ATOM 2458 C C . ASN B 1 143 ? -7 33.875 -8.07 1 46.53 143 ASN B C 1
ATOM 2460 O O . ASN B 1 143 ? -7.281 34.5 -9.086 1 46.53 143 ASN B O 1
ATOM 2464 N N . SER B 1 144 ? -6.398 34.344 -7.055 1 42.25 144 SER B N 1
ATOM 2465 C CA . SER B 1 144 ? -5.992 35.75 -7.168 1 42.25 144 SER B CA 1
ATOM 2466 C C . SER B 1 144 ? -4.809 35.906 -8.117 1 42.25 144 SER B C 1
ATOM 2468 O O . SER B 1 144 ? -4.73 36.875 -8.867 1 42.25 144 SER B O 1
ATOM 2470 N N . LYS B 1 145 ? -3.934 34.938 -8.117 1 49.41 145 LYS B N 1
ATOM 2471 C CA . LYS B 1 145 ? -2.828 35 -9.062 1 49.41 145 LYS B CA 1
ATOM 2472 C C . LYS B 1 145 ? -3.312 34.75 -10.492 1 49.41 145 LYS B C 1
ATOM 2474 O O . LYS B 1 145 ? -2.77 35.344 -11.438 1 49.41 145 LYS B O 1
ATOM 2479 N N . TYR B 1 146 ? -4.227 33.844 -10.602 1 45.94 146 TYR B N 1
ATOM 2480 C CA . TYR B 1 146 ? -4.863 33.719 -11.906 1 45.94 146 TYR B CA 1
ATOM 2481 C C . TYR B 1 146 ? -5.656 34.969 -12.258 1 45.94 146 TYR B C 1
ATOM 2483 O O . TYR B 1 146 ? -5.793 35.312 -13.438 1 45.94 146 TYR B O 1
ATOM 2491 N N . LYS B 1 147 ? -6.113 35.562 -11.281 1 44.94 147 LYS B N 1
ATOM 2492 C CA . LYS B 1 147 ? -6.793 36.812 -11.547 1 44.94 147 LYS B CA 1
ATOM 2493 C C . LYS B 1 147 ? -5.801 37.906 -11.984 1 44.94 147 LYS B C 1
ATOM 2495 O O . LYS B 1 147 ? -6.094 38.688 -12.883 1 44.94 147 LYS B O 1
ATOM 2500 N N . CYS B 1 148 ? -4.703 37.812 -11.383 1 43.28 148 CYS B N 1
ATOM 2501 C CA . CYS B 1 148 ? -3.711 38.812 -11.781 1 43.28 148 CYS B CA 1
ATOM 2502 C C . CYS B 1 148 ? -3.197 38.531 -13.188 1 43.28 148 CYS B C 1
ATOM 2504 O O . CYS B 1 148 ? -2.959 39.469 -13.961 1 43.28 148 CYS B O 1
ATOM 2506 N N . TYR B 1 149 ? -3.041 37.312 -13.578 1 46.88 149 TYR B N 1
ATOM 2507 C CA . TYR B 1 149 ? -2.605 37.031 -14.945 1 46.88 149 TYR B CA 1
ATOM 2508 C C . TYR B 1 149 ? -3.693 37.438 -15.945 1 46.88 149 TYR B C 1
ATOM 2510 O O . TYR B 1 149 ? -3.396 37.844 -17.062 1 46.88 149 TYR B O 1
ATOM 2518 N N . ASN B 1 150 ? -4.914 37.219 -15.516 1 45.28 150 ASN B N 1
ATOM 2519 C CA . ASN B 1 150 ? -5.965 37.625 -16.438 1 45.28 150 ASN B CA 1
ATOM 2520 C C . ASN B 1 150 ? -6.141 39.156 -16.422 1 45.28 150 ASN B C 1
ATOM 2522 O O . ASN B 1 150 ? -6.832 39.719 -17.266 1 45.28 150 ASN B O 1
ATOM 2526 N N . GLU B 1 151 ? -5.734 39.781 -15.359 1 39.88 151 GLU B N 1
ATOM 2527 C CA . GLU B 1 151 ? -5.855 41.25 -15.352 1 39.88 151 GLU B CA 1
ATOM 2528 C C . GLU B 1 151 ? -4.637 41.906 -15.992 1 39.88 151 GLU B C 1
ATOM 2530 O O . GLU B 1 151 ? -4.582 43.125 -16.141 1 39.88 151 GLU B O 1
ATOM 2535 N N . MET B 1 152 ? -3.543 41.125 -16.234 1 31.78 152 MET B N 1
ATOM 2536 C CA . MET B 1 152 ? -2.539 41.75 -17.078 1 31.78 152 MET B CA 1
ATOM 2537 C C . MET B 1 152 ? -2.781 41.438 -18.547 1 31.78 152 MET B C 1
ATOM 2539 O O . MET B 1 152 ? -3.158 40.312 -18.891 1 31.78 152 MET B O 1
#

Organism: NCBI:txid88431

Radius of gyration: 21.91 Å; Cα contacts (8 Å, |Δi|>4): 371; chains: 2; bounding box: 51×71×68 Å

Solvent-accessible surface area (backbone atoms only — not comparable to full-atom values): 15654 Å² total; per-residue (Å²): 113,69,64,58,53,51,42,51,49,36,22,50,52,25,6,51,50,43,32,50,52,33,31,74,73,69,70,50,74,56,74,68,43,25,54,50,26,6,54,46,35,38,47,35,38,48,60,34,56,74,50,63,28,57,55,54,49,69,58,52,29,50,54,43,32,52,50,48,50,32,51,42,36,54,47,30,47,49,45,28,61,70,66,61,60,57,82,67,76,30,68,88,44,65,76,43,53,94,19,44,38,28,49,69,58,50,55,54,47,32,54,50,32,48,51,42,38,52,48,38,36,49,48,38,27,72,76,63,69,44,73,71,69,39,60,65,58,53,62,49,45,52,49,45,47,52,43,47,57,69,70,95,115,69,64,58,54,51,44,52,51,35,23,50,52,26,7,50,51,42,32,49,50,33,31,74,75,69,70,50,74,55,74,68,44,25,54,50,26,6,54,47,35,37,46,37,38,48,60,34,56,74,49,63,28,56,56,53,48,69,57,51,29,50,55,44,32,53,49,47,51,31,52,42,36,55,48,30,48,49,44,28,61,70,65,62,61,57,84,68,76,30,68,88,44,63,74,42,54,94,18,45,38,29,49,68,57,50,54,54,48,33,54,48,32,48,53,44,38,54,48,38,37,49,49,37,27,74,76,64,70,44,74,71,71,40,59,64,60,52,61,50,45,52,48,45,48,52,43,46,58,70,71,98

InterPro domains:
  IPR010540 Putative ABC-transporter type IV CmpB/TMEM229 [PF06541] (24-129)

Secondary structure (DSSP, 8-state):
-HHHHHHHHHHHHHHHHHHHHHHHHHS---HHHHHHHHHHHHHHHHHHHHTTT-S-HHHHHHHHHHHHHHHHHHHHIIIIIIS-------TTSTT-BTTTB-HHHHHHHHHHHHHHHHHHHHHHHHHH--PPP-SSHHHHHHHHHHHHHHH-/-HHHHHHHHHHHHHHHHHHHHHHHHHS---HHHHHHHHHHHHHHHHHHHHTTT-S-HHHHHHHHHHHHHHHHHHHHIIIIIIS-------TTSTT-BTTTB-HHHHHHHHHHHHHHHHHHHHHHHHHH--PPP-SSHHHHHHHHHHHHHHH-

Nearest PDB structures (foldseek):
  5i32-assembly1_A  TM=2.657E-01  e=7.119E+00  Arabidopsis thaliana
  5i32-assembly1_A  TM=2.658E-01  e=7.100E+00  Arabidopsis thaliana

pLDDT: mean 89.72, std 16.34, range [31.78, 98.81]